Protein AF-A0AA37GVN9-F1 (afdb_monomer)

Organism: NCBI:txid708192

Mean predicted aligned error: 15.89 Å

Solvent-accessible surface area (backbone atoms only — not comparable to full-atom values): 12382 Å² total; per-residue (Å²): 143,83,84,88,87,83,90,79,91,80,90,81,90,80,89,78,89,85,89,83,79,94,81,89,82,89,83,89,77,94,74,88,78,69,81,80,70,80,68,86,82,81,57,56,83,86,50,72,54,51,76,72,32,69,67,43,46,53,48,54,54,45,24,66,76,50,75,67,49,69,45,65,70,72,88,59,82,29,50,48,81,68,66,77,38,54,70,66,61,43,52,55,21,38,55,50,28,39,71,71,39,22,86,82,72,71,31,90,46,75,56,68,71,21,79,91,35,100,42,46,62,81,64,28,25,63,31,41,39,46,33,29,46,56,25,36,65,79,42,94,45,42,77,34,74,63,50,45,54,4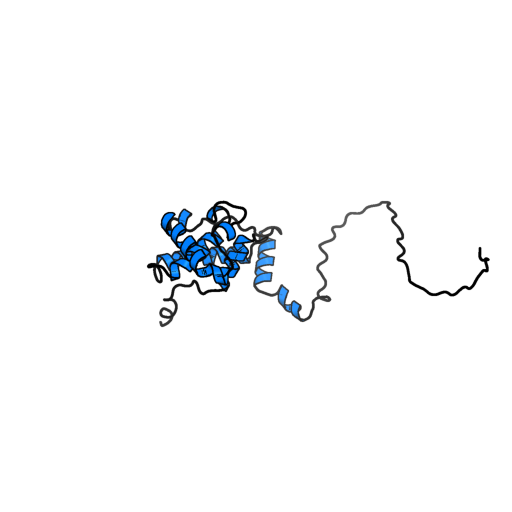9,42,52,51,50,52,52,53,50,59,52,52,77,65,28,43,8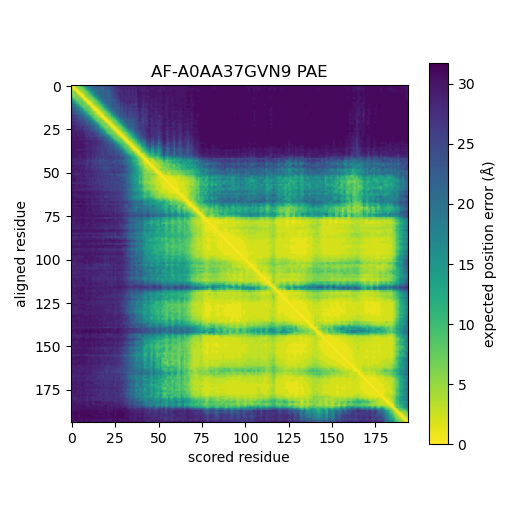3,75,56,71,45,52,52,51,31,53,49,53,61,71,76,44,91,62,74,60,81,70,73,82,72,80,81,78,126

Foldseek 3Di:
DDDDDDDDDDDDDDDDDDDDDDDDDDDDDDDDDDDPDPDPPPADPVCNCVCVDPLNVCLVVVCVVVVNDAAAQDADQACCSVVLDPPVLLVVLLVQLCVVCCVPVVRNDPCSLPVPDPDNCVRHSLLSLLSNLQSCCVDPNQQPPSSVVSVVVSVVSLVSQSRGPPDDPSNVVSVVSCVVDDSDRDPPPPPPDD

Secondary structure (DSSP, 8-state):
--------------PPPP------------------PPPTTS--TTTTTGGGSHHHHHHHHHHHHTTT-------PPPTTTTTSS-HHHHHHHHHHHHHHHHHHH---SGGGTSTT-S-HHHH-HHHHHHHHHHHHTTSTTTT-HHHHHHHHHHHHHHHHHTT-SSPPHHHHHHHHHHHHS--S-GGGGSS---

Nearest PDB structures (foldseek):
  3rqf-assembly1_B-1  TM=2.922E-01  e=9.084E+00  Homo sapiens

pLDDT: mean 73.82, std 22.12, range [29.2, 96.0]

Sequence (194 aa):
MRRALATGQQERQQPQPQPHHASAGQNGNEDGDAAKAPRNEDVEPADRHVYSSPAEVVRKVGSQLSGGYRRTFDVQADVVSLGLLDDKTARDLVAKFVRRRRHTLLINSEADLAPMNRDLRHASPFLHDVCCLHAMRFSEHSSSVLHRRVFEHVRLQMGQLMIASPLPQEELMGILIMSLWASAPSYWILARKE

Radius of gyration: 29.2 Å; Cα contacts (8 Å, |Δi|>4): 149; chains: 1; bounding box: 64×65×91 Å

Structure (mmCIF, N/CA/C/O backbone):
data_AF-A0AA37GVN9-F1
#
_entry.id   AF-A0AA37GVN9-F1
#
loop_
_atom_site.group_PDB
_atom_site.id
_atom_site.type_symbol
_atom_site.label_atom_id
_atom_site.label_alt_id
_atom_site.label_comp_id
_atom_site.label_asym_id
_atom_site.label_entity_id
_atom_site.label_seq_id
_atom_site.pdbx_PDB_ins_code
_atom_site.Cartn_x
_atom_site.Cartn_y
_atom_site.Cartn_z
_atom_site.occupancy
_atom_site.B_iso_or_equiv
_atom_site.auth_seq_id
_atom_site.auth_comp_id
_atom_site.auth_asym_id
_atom_site.auth_atom_id
_atom_site.pdbx_PDB_model_num
ATOM 1 N N . MET A 1 1 ? -27.651 -35.244 -67.841 1.00 41.47 1 MET A N 1
ATOM 2 C CA . MET A 1 1 ? -27.116 -35.365 -69.216 1.00 41.47 1 MET A CA 1
ATOM 3 C C . MET A 1 1 ? -27.122 -33.983 -69.877 1.00 41.47 1 MET A C 1
ATOM 5 O O . MET A 1 1 ? -28.160 -33.586 -70.385 1.00 41.47 1 MET A O 1
ATOM 9 N N . ARG A 1 2 ? -26.027 -33.205 -69.810 1.00 31.73 2 ARG A N 1
ATOM 10 C CA . ARG A 1 2 ? -25.837 -31.966 -70.598 1.00 31.73 2 ARG A CA 1
ATOM 11 C C . ARG A 1 2 ? -24.348 -31.736 -70.903 1.00 31.73 2 ARG A C 1
ATOM 13 O O . ARG A 1 2 ? -23.492 -32.091 -70.105 1.00 31.73 2 ARG A O 1
ATOM 20 N N . ARG A 1 3 ? -24.131 -31.225 -72.118 1.00 31.14 3 ARG A N 1
ATOM 21 C CA . ARG A 1 3 ? -22.907 -31.089 -72.925 1.00 31.14 3 ARG A CA 1
ATOM 22 C C . ARG A 1 3 ? -21.853 -30.119 -72.376 1.00 31.14 3 ARG A C 1
ATOM 24 O O . ARG A 1 3 ? -22.181 -29.167 -71.681 1.00 31.14 3 ARG A O 1
ATOM 31 N N . ALA A 1 4 ? -20.623 -30.345 -72.842 1.00 36.53 4 ALA A N 1
ATOM 32 C CA . ALA A 1 4 ? -19.481 -29.435 -72.849 1.00 36.53 4 ALA A CA 1
ATOM 33 C C . ALA A 1 4 ? -19.652 -28.233 -73.805 1.00 36.53 4 ALA A C 1
ATOM 35 O O . ALA A 1 4 ? -20.351 -28.358 -74.812 1.00 36.53 4 ALA A O 1
ATOM 36 N N . LEU A 1 5 ? -18.935 -27.133 -73.527 1.00 33.31 5 LEU A N 1
ATOM 37 C CA . LEU A 1 5 ? -18.283 -26.235 -74.500 1.00 33.31 5 LEU A CA 1
ATOM 38 C C . LEU A 1 5 ? -17.333 -25.257 -73.782 1.00 33.31 5 LEU A C 1
ATOM 40 O O . LEU A 1 5 ? -17.502 -24.962 -72.603 1.00 33.31 5 LEU A O 1
ATOM 44 N N . ALA A 1 6 ? -16.298 -24.841 -74.507 1.00 33.00 6 ALA A N 1
ATOM 45 C CA . ALA A 1 6 ? -15.040 -24.296 -74.017 1.00 33.00 6 ALA A CA 1
ATOM 46 C C . ALA A 1 6 ? -14.922 -22.757 -74.081 1.00 33.00 6 ALA A C 1
ATOM 48 O O . ALA A 1 6 ? -15.604 -22.104 -74.864 1.00 33.00 6 ALA A O 1
ATOM 49 N N . THR A 1 7 ? -13.917 -22.265 -73.337 1.00 32.66 7 THR A N 1
ATOM 50 C CA . THR A 1 7 ? -13.033 -21.094 -73.566 1.00 32.66 7 THR A CA 1
ATOM 51 C C . THR A 1 7 ? -13.578 -19.659 -73.528 1.00 32.66 7 THR A C 1
ATOM 53 O O . THR A 1 7 ? -14.417 -19.262 -74.326 1.00 32.66 7 THR A O 1
ATOM 56 N N . GLY A 1 8 ? -12.928 -18.843 -72.686 1.00 29.30 8 GLY A N 1
ATOM 57 C CA . GLY A 1 8 ? -12.900 -17.379 -72.749 1.00 29.30 8 GLY A CA 1
ATOM 58 C C . GLY A 1 8 ? -11.963 -16.796 -71.684 1.00 29.30 8 GLY A C 1
ATOM 59 O O . GLY A 1 8 ? -12.302 -16.794 -70.506 1.00 29.30 8 GLY A O 1
ATOM 60 N N . GLN A 1 9 ? -10.769 -16.359 -72.097 1.00 32.66 9 GLN A N 1
ATOM 61 C CA . GLN A 1 9 ? -9.782 -15.624 -71.294 1.00 32.66 9 GLN A CA 1
ATOM 62 C C . GLN A 1 9 ? -10.332 -14.273 -70.813 1.00 32.66 9 GLN A C 1
ATOM 64 O O . GLN A 1 9 ? -10.895 -13.541 -71.623 1.00 32.66 9 GLN A O 1
ATOM 69 N N . GLN A 1 10 ? -10.019 -13.875 -69.572 1.00 34.41 10 GLN A N 1
ATOM 70 C CA . GLN A 1 10 ? -9.683 -12.477 -69.278 1.00 34.41 10 GLN A CA 1
ATOM 71 C C . GLN A 1 10 ? -8.813 -12.354 -68.014 1.00 34.41 10 GLN A C 1
ATOM 73 O O . GLN A 1 10 ? -9.185 -12.786 -66.926 1.00 34.41 10 GLN A O 1
ATOM 78 N N . GLU A 1 11 ? -7.626 -11.774 -68.198 1.00 29.39 11 GLU A N 1
ATOM 79 C CA . GLU A 1 11 ? -6.697 -11.310 -67.166 1.00 29.39 11 GLU A CA 1
ATOM 80 C C . GLU A 1 11 ? -7.327 -10.240 -66.257 1.00 29.39 11 GLU A C 1
ATOM 82 O O . GLU A 1 11 ? -7.983 -9.327 -66.756 1.00 29.39 11 GLU A O 1
ATOM 87 N N . ARG A 1 12 ? -7.007 -10.258 -64.952 1.00 29.20 12 ARG A N 1
ATOM 88 C CA . ARG A 1 12 ? -6.149 -9.229 -64.319 1.00 29.20 12 ARG A CA 1
ATOM 89 C C . ARG A 1 12 ? -5.953 -9.451 -62.807 1.00 29.20 12 ARG A C 1
ATOM 91 O O . ARG A 1 12 ? -6.856 -9.254 -62.008 1.00 29.20 12 ARG A O 1
ATOM 98 N N . GLN A 1 13 ? -4.704 -9.782 -62.474 1.00 29.56 13 GLN A N 1
ATOM 99 C CA . GLN A 1 13 ? -3.847 -9.143 -61.459 1.00 29.56 13 GLN A CA 1
ATOM 100 C C . GLN A 1 13 ? -4.316 -9.081 -59.988 1.00 29.56 13 GLN A C 1
ATOM 102 O O . GLN A 1 13 ? -4.968 -8.135 -59.559 1.00 29.56 13 GLN A O 1
ATOM 107 N N . GLN A 1 14 ? -3.777 -10.001 -59.179 1.00 31.58 14 GLN A N 1
ATOM 108 C CA . GLN A 1 14 ? -3.359 -9.748 -57.792 1.00 31.58 14 GLN A CA 1
ATOM 109 C C . GLN A 1 14 ? -1.914 -10.265 -57.621 1.00 31.58 14 GLN A C 1
ATOM 111 O O . GLN A 1 14 ? -1.643 -11.395 -58.034 1.00 31.58 14 GLN A O 1
ATOM 116 N N . PRO A 1 15 ? -0.966 -9.477 -57.074 1.00 33.22 15 PRO A N 1
ATOM 117 C CA . PRO A 1 15 ? 0.410 -9.922 -56.896 1.00 33.22 15 PRO A CA 1
ATOM 118 C C . PRO A 1 15 ? 0.545 -10.835 -55.674 1.00 33.22 15 PRO A C 1
ATOM 120 O O . PRO A 1 15 ? 0.216 -10.463 -54.550 1.00 33.22 15 PRO A O 1
ATOM 123 N N . GLN A 1 16 ? 1.068 -12.031 -55.922 1.00 31.70 16 GLN A N 1
ATOM 124 C CA . GLN A 1 16 ? 1.524 -12.992 -54.924 1.00 31.70 16 GLN A CA 1
ATOM 125 C C . GLN A 1 16 ? 2.959 -12.617 -54.486 1.00 31.70 16 GLN A C 1
ATOM 127 O O . GLN A 1 16 ? 3.756 -12.214 -55.337 1.00 31.70 16 GLN A O 1
ATOM 132 N N . PRO A 1 17 ? 3.318 -12.728 -53.195 1.00 31.62 17 PRO A N 1
ATOM 133 C CA . PRO A 1 17 ? 4.654 -12.388 -52.709 1.00 31.62 17 PRO A CA 1
ATOM 134 C C . PRO A 1 17 ? 5.681 -13.444 -53.147 1.00 31.62 17 PRO A C 1
ATOM 136 O O . PRO A 1 17 ? 5.503 -14.632 -52.887 1.00 31.62 17 PRO A O 1
ATOM 139 N N . GLN A 1 18 ? 6.763 -13.016 -53.801 1.00 32.50 18 GLN A N 1
ATOM 140 C CA . GLN A 1 18 ? 7.915 -13.866 -54.119 1.00 32.50 18 GLN A CA 1
ATOM 141 C C . GLN A 1 18 ? 8.875 -13.961 -52.918 1.00 32.50 18 GLN A C 1
ATOM 143 O O . GLN A 1 18 ? 9.330 -12.923 -52.434 1.00 32.50 18 GLN A O 1
ATOM 148 N N . PRO A 1 19 ? 9.251 -15.174 -52.470 1.00 39.03 19 PRO A N 1
ATOM 149 C CA . PRO A 1 19 ? 10.382 -15.405 -51.583 1.00 39.03 19 PRO A CA 1
ATOM 150 C C . PRO A 1 19 ? 11.601 -15.893 -52.389 1.00 39.03 19 PRO A C 1
ATOM 152 O O . PRO A 1 19 ? 11.599 -16.987 -52.945 1.00 39.03 19 PRO A O 1
ATOM 155 N N . HIS A 1 20 ? 12.661 -15.090 -52.431 1.00 30.75 20 HIS A N 1
ATOM 156 C CA . HIS A 1 20 ? 13.962 -15.406 -53.036 1.00 30.75 20 HIS A CA 1
ATOM 157 C C . HIS A 1 20 ? 15.022 -14.658 -52.208 1.00 30.75 20 HIS A C 1
ATOM 159 O O . HIS A 1 20 ? 14.834 -13.482 -51.937 1.00 30.75 20 HIS A O 1
ATOM 165 N N . HIS A 1 21 ? 16.143 -15.190 -51.732 1.00 31.39 21 HIS A N 1
ATOM 166 C CA . HIS A 1 21 ? 16.803 -16.483 -51.832 1.00 31.39 21 HIS A CA 1
ATOM 167 C C . HIS A 1 21 ? 17.698 -16.595 -50.583 1.00 31.39 21 HIS A C 1
ATOM 169 O O . HIS A 1 21 ? 18.402 -15.645 -50.245 1.00 31.39 21 HIS A O 1
ATOM 175 N N . ALA A 1 22 ? 17.706 -17.749 -49.917 1.00 34.41 22 ALA A N 1
ATOM 176 C CA . ALA A 1 22 ? 18.768 -18.090 -48.978 1.00 34.41 22 ALA A CA 1
ATOM 177 C C . ALA A 1 22 ? 20.015 -18.501 -49.774 1.00 34.41 22 ALA A C 1
ATOM 179 O O . ALA A 1 22 ? 19.938 -19.398 -50.613 1.00 34.41 22 ALA A O 1
ATOM 180 N N . SER A 1 23 ? 21.156 -17.875 -49.492 1.00 31.80 23 SER A N 1
ATOM 181 C CA . SER A 1 23 ? 22.468 -18.422 -49.830 1.00 31.80 23 SER A CA 1
ATOM 182 C C . SER A 1 23 ? 23.420 -18.148 -48.674 1.00 31.80 23 SER A C 1
ATOM 184 O O . SER A 1 23 ? 23.723 -16.999 -48.360 1.00 31.80 23 SER A O 1
ATOM 186 N N . ALA A 1 24 ? 23.842 -19.224 -48.017 1.00 34.28 24 ALA A N 1
ATOM 187 C CA . ALA A 1 24 ? 24.895 -19.232 -47.016 1.00 34.28 24 ALA A CA 1
ATOM 188 C C . ALA A 1 24 ? 26.259 -19.440 -47.696 1.00 34.28 24 ALA A C 1
ATOM 190 O O . ALA A 1 24 ? 26.355 -20.198 -48.660 1.00 34.28 24 ALA A O 1
ATOM 191 N N . GLY A 1 25 ? 27.302 -18.802 -47.158 1.00 30.27 25 GLY A N 1
ATOM 192 C CA . GLY A 1 25 ? 28.709 -19.022 -47.520 1.00 30.27 25 GLY A CA 1
ATOM 193 C C . GLY A 1 25 ? 29.551 -17.756 -47.317 1.00 30.27 25 GLY A C 1
ATOM 194 O O . GLY A 1 25 ? 29.620 -16.925 -48.208 1.00 30.27 25 GLY A O 1
ATOM 195 N N . GLN A 1 26 ? 29.979 -17.475 -46.081 1.00 35.69 26 GLN A N 1
ATOM 196 C CA . GLN A 1 26 ? 31.370 -17.626 -45.605 1.00 35.69 26 GLN A CA 1
ATOM 197 C C . GLN A 1 26 ? 32.375 -16.613 -46.190 1.00 35.69 26 GLN A C 1
ATOM 199 O O . GLN A 1 26 ? 32.858 -16.784 -47.303 1.00 35.69 26 GLN A O 1
ATOM 204 N N . ASN A 1 27 ? 32.751 -15.599 -45.402 1.00 31.80 27 ASN A N 1
ATOM 205 C CA . ASN A 1 27 ? 34.117 -15.422 -44.879 1.00 31.80 27 ASN A CA 1
ATOM 206 C C . ASN A 1 27 ? 34.238 -14.120 -44.073 1.00 31.80 27 ASN A C 1
ATOM 208 O O . ASN A 1 27 ? 33.516 -13.157 -44.311 1.00 31.80 27 ASN A O 1
ATOM 2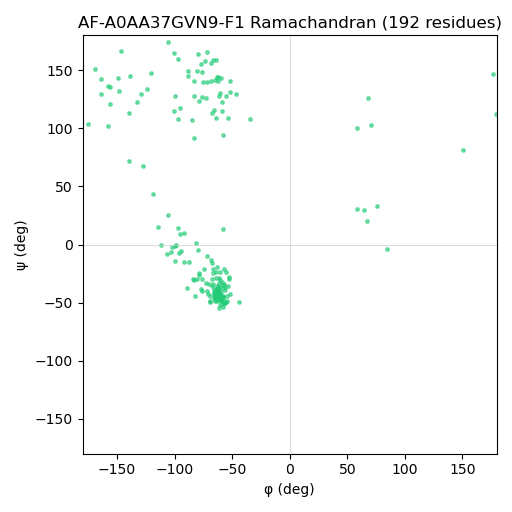12 N N . GLY A 1 28 ? 35.089 -14.169 -43.050 1.00 31.80 28 GLY A N 1
ATOM 213 C CA . GLY A 1 28 ? 35.086 -13.245 -41.925 1.00 31.80 28 GLY A CA 1
ATOM 214 C C . GLY A 1 28 ? 35.735 -11.887 -42.161 1.00 31.80 28 GLY A C 1
ATOM 215 O O . GLY A 1 28 ? 36.505 -11.686 -43.094 1.00 31.80 28 GLY A O 1
ATOM 216 N N . ASN A 1 29 ? 35.420 -10.977 -41.246 1.00 33.31 29 ASN A N 1
ATOM 217 C CA . ASN A 1 29 ? 36.402 -10.239 -40.466 1.00 33.31 29 ASN A CA 1
ATOM 218 C C . ASN A 1 29 ? 35.690 -9.595 -39.274 1.00 33.31 29 ASN A C 1
ATOM 220 O O . ASN A 1 29 ? 34.531 -9.191 -39.365 1.00 33.31 29 ASN A O 1
ATOM 224 N N . GLU A 1 30 ? 36.396 -9.587 -38.152 1.00 46.19 30 GLU A N 1
ATOM 225 C CA . GLU A 1 30 ? 36.075 -8.837 -36.949 1.00 46.19 30 GLU A CA 1
ATOM 226 C C . GLU A 1 30 ? 35.849 -7.365 -37.303 1.00 46.19 30 GLU A C 1
ATOM 228 O O . GLU A 1 30 ? 36.677 -6.777 -37.987 1.00 46.19 30 GLU A O 1
ATOM 233 N N . ASP A 1 31 ? 34.749 -6.785 -36.830 1.00 35.50 31 ASP A N 1
ATOM 234 C CA . ASP A 1 31 ? 34.746 -5.415 -36.324 1.00 35.50 31 ASP A CA 1
ATOM 235 C C . ASP A 1 31 ? 33.475 -5.180 -35.503 1.00 35.50 31 ASP A C 1
ATOM 237 O O . ASP A 1 31 ? 32.361 -5.539 -35.892 1.00 35.50 31 ASP A O 1
ATOM 241 N N . GLY A 1 32 ? 33.672 -4.649 -34.297 1.00 47.16 32 GLY A N 1
ATOM 242 C CA . GLY A 1 32 ? 32.623 -4.406 -33.319 1.00 47.16 32 GLY A CA 1
ATOM 243 C C . GLY A 1 32 ? 31.622 -3.375 -33.821 1.00 47.16 32 GLY A C 1
ATOM 244 O O . GLY A 1 32 ? 31.921 -2.184 -33.860 1.00 47.16 32 GLY A O 1
ATOM 245 N N . ASP A 1 33 ? 30.412 -3.825 -34.145 1.00 35.75 33 ASP A N 1
ATOM 246 C CA . ASP A 1 33 ? 29.331 -2.919 -34.514 1.00 35.75 33 ASP A CA 1
ATOM 247 C C . ASP A 1 33 ? 28.662 -2.401 -33.235 1.00 35.75 33 ASP A C 1
ATOM 249 O O . ASP A 1 33 ? 27.794 -3.026 -32.615 1.00 35.75 33 ASP A O 1
ATOM 253 N N . ALA A 1 34 ? 29.182 -1.259 -32.788 1.00 45.53 34 ALA A N 1
ATOM 254 C CA . ALA A 1 34 ? 28.599 -0.430 -31.757 1.00 45.53 34 ALA A CA 1
ATOM 255 C C . ALA A 1 34 ? 27.103 -0.255 -32.030 1.00 45.53 34 ALA A C 1
ATOM 257 O O . ALA A 1 34 ? 26.698 0.120 -33.128 1.00 45.53 34 ALA A O 1
ATOM 258 N N . ALA A 1 35 ? 26.297 -0.511 -30.997 1.00 48.25 35 ALA A N 1
ATOM 259 C CA . ALA A 1 35 ? 24.862 -0.286 -30.971 1.00 48.25 35 ALA A CA 1
ATOM 260 C C . ALA A 1 35 ? 24.481 0.955 -31.791 1.00 48.25 35 ALA A C 1
ATOM 262 O O . ALA A 1 35 ? 24.765 2.090 -31.399 1.00 48.25 35 ALA A O 1
ATOM 263 N N . LYS A 1 36 ? 23.856 0.714 -32.947 1.00 45.16 36 LYS A N 1
ATOM 264 C CA . LYS A 1 36 ? 23.331 1.731 -33.853 1.00 45.16 36 LYS A CA 1
ATOM 265 C C . LYS A 1 36 ? 22.329 2.579 -33.073 1.00 45.16 36 LYS A C 1
ATOM 267 O O . LYS A 1 36 ? 21.170 2.201 -32.919 1.00 45.16 36 LYS A O 1
ATOM 272 N N . ALA A 1 37 ? 22.797 3.696 -32.521 1.00 56.19 37 ALA A N 1
ATOM 273 C CA . ALA A 1 37 ? 21.941 4.674 -31.876 1.00 56.19 37 ALA A CA 1
ATOM 274 C C . ALA A 1 37 ? 20.873 5.096 -32.899 1.00 56.19 37 ALA A C 1
ATOM 276 O O . ALA A 1 37 ? 21.239 5.431 -34.034 1.00 56.19 37 ALA A O 1
ATOM 277 N N . PRO A 1 38 ? 19.572 5.046 -32.560 1.00 54.41 38 PRO A N 1
ATOM 278 C CA . PRO A 1 38 ? 18.540 5.485 -33.483 1.00 54.41 38 PRO A CA 1
ATOM 279 C C . PRO A 1 38 ? 18.813 6.953 -33.820 1.00 54.41 38 PRO A C 1
ATOM 281 O O . PRO A 1 38 ? 18.944 7.797 -32.931 1.00 54.41 38 PRO A O 1
ATOM 284 N N . ARG A 1 39 ? 18.982 7.249 -35.113 1.00 55.38 39 ARG A N 1
ATOM 285 C CA . ARG A 1 39 ? 19.079 8.629 -35.589 1.00 55.38 39 ARG A CA 1
ATOM 286 C C . ARG A 1 39 ? 17.765 9.317 -35.222 1.00 55.38 39 ARG A C 1
ATOM 288 O O . ARG A 1 39 ? 16.700 8.784 -35.505 1.00 55.38 39 ARG A O 1
ATOM 295 N N . ASN A 1 40 ? 17.863 10.486 -34.596 1.00 57.03 40 ASN A N 1
ATOM 296 C CA . ASN A 1 40 ? 16.771 11.325 -34.074 1.00 57.03 40 ASN A CA 1
ATOM 297 C C . ASN A 1 40 ? 15.703 11.769 -35.109 1.00 57.03 40 ASN A C 1
ATOM 299 O O . ASN A 1 40 ? 14.933 12.684 -34.824 1.00 57.03 40 ASN A O 1
ATOM 303 N N . GLU A 1 41 ? 15.659 11.189 -36.307 1.00 56.25 41 GLU A N 1
ATOM 304 C CA . GLU A 1 41 ? 14.802 11.636 -37.411 1.00 56.25 41 GLU A CA 1
ATOM 305 C C . GLU A 1 41 ? 13.430 10.938 -37.445 1.00 56.25 41 GLU A C 1
ATOM 307 O O . GLU A 1 41 ? 12.507 11.492 -38.031 1.00 56.25 41 GLU A O 1
ATOM 312 N N . ASP A 1 42 ? 13.251 9.825 -36.720 1.00 61.91 42 ASP A N 1
ATOM 313 C CA . ASP A 1 42 ? 11.980 9.077 -36.621 1.00 61.91 42 ASP A CA 1
ATOM 314 C C . ASP A 1 42 ? 11.260 9.261 -35.266 1.00 61.91 42 ASP A C 1
ATOM 316 O O . ASP A 1 42 ? 10.518 8.392 -34.812 1.00 61.91 42 ASP A O 1
ATOM 320 N N . VAL A 1 43 ? 11.501 10.372 -34.563 1.00 66.94 43 VAL A N 1
ATOM 321 C CA . VAL A 1 43 ? 10.815 10.666 -33.293 1.00 66.94 43 VAL A CA 1
ATOM 322 C C . VAL A 1 43 ? 9.620 11.567 -33.576 1.00 66.94 43 VAL A C 1
ATOM 324 O O . VAL A 1 43 ? 9.787 12.697 -34.048 1.00 66.94 43 VAL A O 1
ATOM 327 N N . GLU A 1 44 ? 8.416 11.073 -33.279 1.00 77.81 44 GLU A N 1
ATOM 328 C CA . GLU A 1 44 ? 7.179 11.842 -33.405 1.00 77.81 44 GLU A CA 1
ATOM 329 C C . GLU A 1 44 ? 7.331 13.181 -32.652 1.00 77.81 44 GLU A C 1
ATOM 331 O O . GLU A 1 44 ? 7.947 13.215 -31.582 1.00 77.81 44 GLU A O 1
ATOM 336 N N . PRO A 1 45 ? 6.827 14.321 -33.168 1.00 73.69 45 PRO A N 1
ATOM 337 C CA . PRO A 1 45 ? 7.046 15.625 -32.537 1.00 73.69 45 PRO A CA 1
ATOM 338 C C . PRO A 1 45 ? 6.659 15.680 -31.050 1.00 73.69 45 PRO A C 1
ATOM 340 O O . PRO A 1 45 ? 7.267 16.442 -30.298 1.00 73.69 45 PRO A O 1
ATOM 343 N N . ALA A 1 46 ? 5.696 14.853 -30.627 1.00 73.69 46 ALA A N 1
ATOM 344 C CA . ALA A 1 46 ? 5.277 14.691 -29.235 1.00 73.69 46 ALA A CA 1
ATOM 345 C C . ALA A 1 46 ? 6.346 14.030 -28.339 1.00 73.69 46 ALA A C 1
ATOM 347 O O . ALA A 1 46 ? 6.449 14.356 -27.156 1.00 73.69 46 ALA A O 1
ATOM 348 N N . ASP A 1 47 ? 7.194 13.172 -28.906 1.00 75.69 47 ASP A N 1
ATOM 349 C CA . ASP A 1 47 ? 8.162 12.355 -28.174 1.00 75.69 47 ASP A CA 1
ATOM 350 C C . ASP A 1 47 ? 9.553 12.992 -28.072 1.00 75.69 47 ASP A C 1
ATOM 352 O O . ASP A 1 47 ? 10.423 12.503 -27.345 1.00 75.69 47 ASP A O 1
ATOM 356 N N . ARG A 1 48 ? 9.771 14.138 -28.734 1.00 74.94 48 ARG A N 1
ATOM 357 C CA . ARG A 1 48 ? 11.061 14.857 -28.740 1.00 74.94 48 ARG A CA 1
ATOM 358 C C . ARG A 1 48 ? 11.615 15.144 -27.346 1.00 74.94 48 ARG A C 1
ATOM 360 O O . ARG A 1 48 ? 12.830 15.211 -27.176 1.00 74.94 48 ARG A O 1
ATOM 367 N N . HIS A 1 49 ? 10.744 15.307 -26.353 1.00 74.94 49 HIS A N 1
ATOM 368 C CA . HIS A 1 49 ? 11.136 15.625 -24.980 1.00 74.94 49 HIS A CA 1
ATOM 369 C C . HIS A 1 49 ? 11.078 14.431 -24.021 1.00 74.94 49 HIS A C 1
ATOM 371 O O . HIS A 1 49 ? 11.548 14.548 -22.885 1.00 74.94 49 HIS A O 1
ATOM 377 N N . VAL A 1 50 ? 10.562 13.276 -24.454 1.00 75.38 50 VAL A N 1
ATOM 378 C CA . VAL A 1 50 ? 10.398 12.089 -23.597 1.00 75.38 50 VAL A CA 1
ATOM 379 C C . VAL A 1 50 ? 11.750 11.625 -23.061 1.00 75.38 50 VAL A C 1
ATOM 381 O O . VAL A 1 50 ? 11.893 11.415 -21.856 1.00 75.38 50 VAL A O 1
ATOM 384 N N . TYR A 1 51 ? 12.775 11.613 -23.915 1.00 72.75 51 TYR A N 1
ATOM 385 C CA . TYR A 1 51 ? 14.148 11.234 -23.559 1.00 72.75 51 TYR A CA 1
ATOM 386 C C . TYR A 1 51 ? 14.850 12.208 -22.598 1.00 72.75 51 TYR A C 1
ATOM 388 O O . TYR A 1 51 ? 15.863 11.856 -21.996 1.00 72.75 51 TYR A O 1
ATOM 396 N N . SER A 1 52 ? 14.320 13.425 -22.441 1.00 79.69 52 SER A N 1
ATOM 397 C CA . SER A 1 52 ? 14.780 14.413 -21.454 1.00 79.69 52 SER A CA 1
ATOM 398 C C . SER A 1 52 ? 13.917 14.455 -20.192 1.00 79.69 52 SER A C 1
ATOM 400 O O . SER A 1 52 ? 14.194 15.237 -19.282 1.00 79.69 52 SER A O 1
ATOM 402 N N . SER A 1 53 ? 12.864 13.635 -20.118 1.00 81.38 53 SER A N 1
ATOM 403 C CA . SER A 1 53 ? 12.008 13.596 -18.938 1.00 81.38 53 SER A CA 1
ATOM 404 C C . SER A 1 53 ? 12.805 13.118 -17.715 1.00 81.38 53 SER A C 1
ATOM 406 O O . SER A 1 53 ? 13.659 12.235 -17.841 1.00 81.38 53 SER A O 1
ATOM 408 N N . PRO A 1 54 ? 12.527 13.645 -16.508 1.00 75.81 54 PRO A N 1
ATOM 409 C CA . PRO A 1 54 ? 13.220 13.214 -15.294 1.00 75.81 54 PRO A CA 1
ATOM 410 C C . PRO A 1 54 ? 13.172 11.695 -15.081 1.00 75.81 54 PRO A C 1
ATOM 412 O O . PRO A 1 54 ? 14.154 11.101 -14.643 1.00 75.81 54 PRO A O 1
ATOM 415 N N . ALA A 1 55 ? 12.056 11.056 -15.444 1.00 75.31 55 ALA A N 1
ATOM 416 C CA . ALA A 1 55 ? 11.901 9.608 -15.358 1.00 75.31 55 ALA A CA 1
ATOM 417 C C . ALA A 1 55 ? 12.862 8.861 -16.301 1.00 75.31 55 ALA A C 1
ATOM 419 O O . ALA A 1 55 ? 13.520 7.918 -15.864 1.00 75.31 55 ALA A O 1
ATOM 420 N N . GLU A 1 56 ? 12.994 9.297 -17.558 1.00 78.25 56 GLU A N 1
ATOM 421 C CA . GLU A 1 56 ? 13.946 8.705 -18.509 1.00 78.25 56 GLU A CA 1
ATOM 422 C C . GLU A 1 56 ? 15.401 8.936 -18.094 1.00 78.25 56 GLU A C 1
ATOM 424 O O . GLU A 1 56 ? 16.213 8.013 -18.150 1.00 78.25 56 GLU A O 1
ATOM 429 N N . VAL A 1 57 ? 15.735 10.124 -17.582 1.00 83.56 57 VAL A N 1
ATOM 430 C CA . VAL A 1 57 ? 17.085 10.408 -17.070 1.00 83.56 57 VAL A CA 1
ATOM 431 C C . VAL A 1 57 ? 17.429 9.480 -15.902 1.00 83.56 57 VAL A C 1
ATOM 433 O O . VAL A 1 57 ? 18.491 8.857 -15.903 1.00 83.56 57 VAL A O 1
ATOM 436 N N . VAL A 1 58 ? 16.523 9.320 -14.931 1.00 81.31 58 VAL A N 1
ATOM 437 C CA . VAL A 1 58 ? 16.723 8.415 -13.785 1.00 81.31 58 VAL A CA 1
ATOM 438 C C . VAL A 1 58 ? 16.846 6.959 -14.235 1.00 81.31 58 VAL A C 1
ATOM 440 O O . VAL A 1 58 ? 17.680 6.225 -13.696 1.00 81.31 58 VAL A O 1
ATOM 443 N N . ARG A 1 59 ? 16.065 6.532 -15.236 1.00 74.56 59 ARG A N 1
ATOM 444 C CA . ARG A 1 59 ? 16.173 5.188 -15.821 1.00 74.56 59 ARG A CA 1
ATOM 445 C C . ARG A 1 59 ? 17.508 4.979 -16.523 1.00 74.56 59 ARG A C 1
ATOM 447 O O . ARG A 1 59 ? 18.153 3.975 -16.251 1.00 74.56 59 ARG A O 1
ATOM 454 N N . LYS A 1 60 ? 17.955 5.927 -17.351 1.00 79.19 60 LYS A N 1
ATOM 455 C CA . LYS A 1 60 ? 19.222 5.847 -18.096 1.00 79.19 60 LYS A CA 1
ATOM 456 C C . LYS A 1 60 ? 20.442 5.848 -17.176 1.00 79.19 60 LYS A C 1
ATOM 458 O O . LYS A 1 60 ? 21.347 5.032 -17.345 1.00 79.19 60 LYS A O 1
ATOM 463 N N . VAL A 1 61 ? 20.462 6.727 -16.173 1.00 82.75 61 VAL A N 1
ATOM 464 C CA . VAL A 1 61 ? 21.513 6.722 -15.143 1.00 82.75 61 VAL A CA 1
ATOM 465 C C . VAL A 1 61 ? 21.456 5.415 -14.351 1.00 82.75 61 VAL A C 1
ATOM 467 O O . VAL A 1 61 ? 22.479 4.775 -14.129 1.00 82.75 61 VAL A O 1
ATOM 470 N N . GLY A 1 62 ? 20.252 4.960 -13.991 1.00 74.06 62 GLY A N 1
ATOM 471 C CA . GLY A 1 62 ? 20.043 3.676 -13.327 1.00 74.06 62 GLY A CA 1
ATOM 472 C C . GLY A 1 62 ? 20.569 2.488 -14.132 1.00 74.06 62 GLY A C 1
ATOM 473 O O . GLY A 1 62 ? 21.252 1.640 -13.567 1.00 74.06 62 GLY A O 1
ATOM 474 N N . SER A 1 63 ? 20.323 2.446 -15.443 1.00 73.25 63 SER A N 1
ATOM 475 C CA . SER A 1 63 ? 20.810 1.372 -16.309 1.00 73.25 63 SER A CA 1
ATOM 476 C C . SER A 1 63 ? 22.328 1.396 -16.457 1.00 73.25 63 SER A C 1
ATOM 478 O O . SER A 1 63 ? 22.935 0.336 -16.504 1.00 73.25 63 SER A O 1
ATOM 480 N N . GLN A 1 64 ? 22.962 2.573 -16.486 1.00 79.50 64 GLN A N 1
ATOM 481 C CA . GLN A 1 64 ? 24.428 2.666 -16.513 1.00 79.50 64 GLN A CA 1
ATOM 482 C C . GLN A 1 64 ? 25.054 2.131 -15.221 1.00 79.50 64 GLN A C 1
ATOM 484 O O . GLN A 1 64 ? 26.025 1.384 -15.276 1.00 79.50 64 GLN A O 1
ATOM 489 N N . LEU A 1 65 ? 24.466 2.462 -14.069 1.00 78.62 65 LEU A N 1
ATOM 490 C CA . LEU A 1 65 ? 24.935 1.978 -12.768 1.00 78.62 65 LEU A CA 1
ATOM 491 C C . LEU A 1 65 ? 24.671 0.481 -12.566 1.00 78.62 65 LEU A C 1
ATOM 493 O O . LEU A 1 65 ? 25.461 -0.200 -11.924 1.00 78.62 65 LEU A O 1
ATOM 497 N N . SER A 1 66 ? 23.568 -0.029 -13.114 1.00 70.31 66 SER A N 1
ATOM 498 C CA . SER A 1 66 ? 23.140 -1.421 -12.948 1.00 70.31 66 SER A CA 1
ATOM 499 C C . SER A 1 66 ? 23.590 -2.345 -14.087 1.00 70.31 66 SER A C 1
ATOM 501 O O . SER A 1 66 ? 23.113 -3.475 -14.173 1.00 70.31 66 SER A O 1
ATOM 503 N N . GLY A 1 67 ? 24.454 -1.879 -14.998 1.00 73.00 67 GLY A N 1
ATOM 504 C CA . GLY A 1 67 ? 24.957 -2.681 -16.121 1.00 73.00 67 GLY A CA 1
ATOM 505 C C . GLY A 1 67 ? 23.884 -3.108 -17.132 1.00 73.00 67 GLY A C 1
ATOM 506 O O . GLY A 1 67 ? 23.992 -4.171 -17.731 1.00 73.00 67 GLY A O 1
ATOM 507 N N . GLY A 1 68 ? 22.823 -2.317 -17.297 1.00 70.12 68 GLY A N 1
ATOM 508 C CA . GLY A 1 68 ? 21.707 -2.601 -18.205 1.00 70.12 68 GLY A CA 1
ATOM 509 C C . GLY A 1 68 ? 20.614 -3.503 -17.622 1.00 70.12 68 GLY A C 1
ATOM 510 O O . GLY A 1 68 ? 19.585 -3.690 -18.271 1.00 70.12 68 GLY A O 1
ATOM 511 N N . TYR A 1 69 ? 20.781 -4.017 -16.398 1.00 66.94 69 TYR A N 1
ATOM 512 C CA . TYR A 1 69 ? 19.732 -4.778 -15.719 1.00 66.94 69 TYR A CA 1
ATOM 513 C C . TYR A 1 69 ? 18.592 -3.865 -15.256 1.00 66.94 69 TYR A C 1
ATOM 515 O O . TYR A 1 69 ? 18.808 -2.747 -14.778 1.00 66.94 69 TYR A O 1
ATOM 523 N N . ARG A 1 70 ? 17.352 -4.350 -15.400 1.00 67.75 70 ARG A N 1
ATOM 524 C CA . ARG A 1 70 ? 16.175 -3.674 -14.844 1.00 67.75 70 ARG A CA 1
ATOM 525 C C . ARG A 1 70 ? 16.227 -3.761 -13.322 1.00 67.75 70 ARG A C 1
ATOM 527 O O . ARG A 1 70 ? 16.579 -4.807 -12.783 1.00 67.75 70 ARG A O 1
ATOM 534 N N . ARG A 1 71 ? 15.843 -2.680 -12.636 1.00 71.88 71 ARG A N 1
ATOM 535 C CA . ARG A 1 71 ? 15.639 -2.730 -11.185 1.00 71.88 71 ARG A CA 1
ATOM 536 C C . ARG A 1 71 ? 14.465 -3.657 -10.903 1.00 71.88 71 ARG A C 1
ATOM 538 O O . ARG A 1 71 ? 13.344 -3.378 -11.324 1.00 71.88 71 ARG A O 1
ATOM 545 N N . THR A 1 72 ? 14.733 -4.757 -10.224 1.00 74.62 72 THR A N 1
ATOM 546 C CA . THR A 1 72 ? 13.696 -5.617 -9.670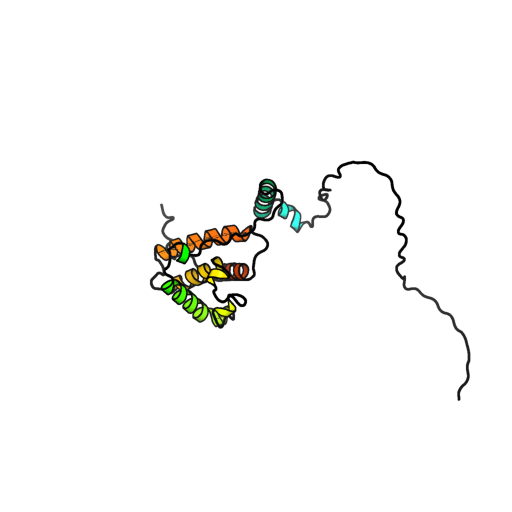 1.00 74.62 72 THR A CA 1
ATOM 547 C C . THR A 1 72 ? 13.205 -5.016 -8.362 1.00 74.62 72 THR A C 1
ATOM 549 O O . THR A 1 72 ? 13.941 -4.314 -7.666 1.00 74.62 72 THR A O 1
ATOM 552 N N . PHE A 1 73 ? 11.935 -5.246 -8.049 1.00 74.62 73 PHE A N 1
ATOM 553 C CA . PHE A 1 73 ? 11.413 -4.931 -6.730 1.00 74.62 73 PHE A CA 1
ATOM 554 C C . PHE A 1 73 ? 11.717 -6.111 -5.811 1.00 74.62 73 PHE A C 1
ATOM 556 O O . PHE A 1 73 ? 11.114 -7.173 -5.957 1.00 74.62 73 PHE A O 1
ATOM 563 N N . ASP A 1 74 ? 12.672 -5.930 -4.903 1.00 72.94 74 ASP A N 1
ATOM 564 C CA . ASP A 1 74 ? 12.883 -6.888 -3.823 1.00 72.94 74 ASP A CA 1
ATOM 565 C C . ASP A 1 74 ? 11.783 -6.721 -2.775 1.00 72.94 74 ASP A C 1
ATOM 567 O O . ASP A 1 74 ? 11.377 -5.603 -2.441 1.00 72.94 74 ASP A O 1
ATOM 571 N N . VAL A 1 75 ? 11.307 -7.857 -2.263 1.00 67.69 75 VAL A N 1
ATOM 572 C CA . VAL A 1 75 ? 10.254 -7.947 -1.249 1.00 67.69 75 VAL A CA 1
ATOM 573 C C . VAL A 1 75 ? 10.637 -7.076 -0.049 1.00 67.69 75 VAL A C 1
ATOM 575 O O . VAL A 1 75 ? 11.570 -7.395 0.690 1.00 67.69 75 VAL A O 1
ATOM 578 N N . GLN A 1 76 ? 9.935 -5.955 0.144 1.00 76.81 76 GLN A N 1
ATOM 579 C CA . GLN A 1 76 ? 10.133 -5.116 1.325 1.00 76.81 76 GLN A CA 1
ATOM 580 C C . GLN A 1 76 ? 9.467 -5.739 2.551 1.00 76.81 76 GLN A C 1
ATOM 582 O O . GLN A 1 76 ? 8.439 -6.404 2.444 1.00 76.81 76 GLN A O 1
ATOM 587 N N . ALA A 1 77 ? 10.056 -5.501 3.725 1.00 87.50 77 ALA A N 1
ATOM 588 C CA . ALA A 1 77 ? 9.447 -5.892 4.989 1.00 87.50 77 ALA A CA 1
ATOM 589 C C . ALA A 1 77 ? 8.103 -5.171 5.162 1.00 87.50 77 ALA A C 1
ATOM 591 O O . ALA A 1 77 ? 8.054 -3.948 5.044 1.00 87.50 77 ALA A O 1
ATOM 592 N N . ASP A 1 78 ? 7.048 -5.935 5.443 1.00 92.44 78 ASP A N 1
ATOM 593 C CA . ASP A 1 78 ? 5.705 -5.407 5.681 1.00 92.44 78 ASP A CA 1
ATOM 594 C C . ASP A 1 78 ? 5.598 -4.683 7.040 1.00 92.44 78 ASP A C 1
ATOM 596 O O . ASP A 1 78 ? 6.442 -4.844 7.932 1.00 92.44 78 ASP A O 1
ATOM 600 N N . VAL A 1 79 ? 4.524 -3.916 7.242 1.00 94.88 79 VAL A N 1
ATOM 601 C CA . VAL A 1 79 ? 4.301 -3.128 8.472 1.00 94.88 79 VAL A CA 1
ATOM 602 C C . VAL A 1 79 ? 4.228 -3.963 9.757 1.00 94.88 79 VAL A C 1
ATOM 604 O O . VAL A 1 79 ? 4.488 -3.426 10.836 1.00 94.88 79 VAL A O 1
ATOM 607 N N . VAL A 1 80 ? 3.890 -5.253 9.677 1.00 95.56 80 VAL A N 1
ATOM 608 C CA . VAL A 1 80 ? 3.889 -6.170 10.827 1.00 95.56 80 VAL A CA 1
ATOM 609 C C . VAL A 1 80 ? 5.295 -6.700 11.083 1.00 95.56 80 VAL A C 1
ATOM 611 O O . VAL A 1 80 ? 5.757 -6.678 12.222 1.00 95.56 80 VAL A O 1
ATOM 614 N N . SER A 1 81 ? 6.017 -7.101 10.034 1.00 94.00 81 SER A N 1
ATOM 615 C CA . SER A 1 81 ? 7.425 -7.520 10.127 1.00 94.00 81 SER A CA 1
ATOM 616 C C . SER A 1 81 ? 8.336 -6.401 10.652 1.00 94.00 81 SER A C 1
ATOM 618 O O . SER A 1 81 ? 9.305 -6.666 11.360 1.00 94.00 81 SER A O 1
ATOM 620 N N . LEU A 1 82 ? 7.995 -5.140 10.372 1.00 93.06 82 LEU A N 1
ATOM 621 C CA . LEU A 1 82 ? 8.664 -3.951 10.915 1.00 93.06 82 LEU A CA 1
ATOM 622 C C . LEU A 1 82 ? 8.238 -3.587 12.348 1.00 93.06 82 LEU A C 1
ATOM 624 O O . LEU A 1 82 ? 8.769 -2.632 12.918 1.00 93.06 82 LEU A O 1
ATOM 628 N N . GLY A 1 83 ? 7.264 -4.296 12.925 1.00 93.56 83 GLY A N 1
ATOM 629 C CA . GLY A 1 83 ? 6.729 -4.014 14.258 1.00 93.56 83 GLY A CA 1
ATOM 630 C C . GLY A 1 83 ? 5.963 -2.691 14.356 1.00 93.56 83 GLY A C 1
ATOM 631 O O . GLY A 1 83 ? 5.809 -2.155 15.454 1.00 93.56 83 GLY A O 1
ATOM 632 N N . LEU A 1 84 ? 5.499 -2.133 13.230 1.00 93.75 84 LEU A N 1
ATOM 633 C CA . LEU A 1 84 ? 4.634 -0.950 13.236 1.00 93.75 84 LEU A CA 1
ATOM 634 C C 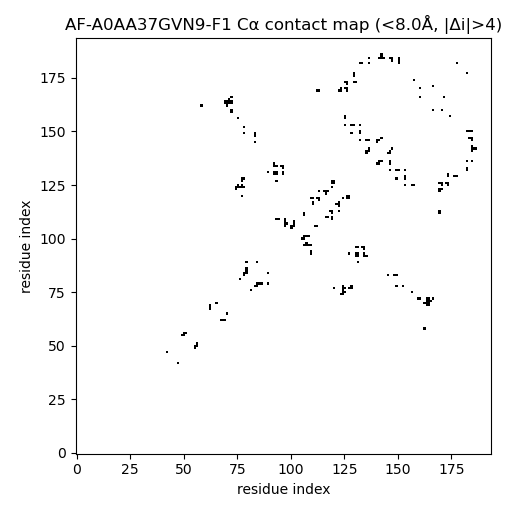. LEU A 1 84 ? 3.210 -1.330 13.642 1.00 93.75 84 LEU A C 1
ATOM 636 O O . LEU A 1 84 ? 2.578 -0.598 14.400 1.00 93.75 84 LEU A O 1
ATOM 640 N N . LEU A 1 85 ? 2.721 -2.469 13.153 1.00 94.38 85 LEU A N 1
ATOM 641 C CA . LEU A 1 85 ? 1.434 -3.046 13.529 1.00 94.38 85 LEU A CA 1
ATOM 642 C C . LEU A 1 85 ? 1.634 -4.436 14.126 1.00 94.38 85 LEU A C 1
ATOM 644 O O . LEU A 1 85 ? 2.519 -5.179 13.715 1.00 94.38 85 LEU A O 1
ATOM 648 N N . ASP A 1 86 ? 0.784 -4.809 15.075 1.00 94.88 86 ASP A N 1
ATOM 649 C CA . ASP A 1 86 ? 0.634 -6.208 15.446 1.00 94.88 86 ASP A CA 1
ATOM 650 C C . ASP A 1 86 ? -0.218 -6.950 14.405 1.00 94.88 86 ASP A C 1
ATOM 652 O O . ASP A 1 86 ? -1.055 -6.371 13.704 1.00 94.88 86 ASP A O 1
ATOM 656 N N . ASP A 1 87 ? -0.018 -8.262 14.330 1.00 94.50 87 ASP A N 1
ATOM 657 C CA . ASP A 1 87 ? -0.643 -9.114 13.321 1.00 94.50 87 ASP A CA 1
ATOM 658 C C . ASP A 1 87 ? -2.182 -9.116 13.404 1.00 94.50 87 ASP A C 1
ATOM 660 O O . ASP A 1 87 ? -2.869 -9.167 12.383 1.00 94.50 87 ASP A O 1
ATOM 664 N N . LYS A 1 88 ? -2.745 -8.993 14.614 1.00 95.06 88 LYS A N 1
ATOM 665 C CA . LYS A 1 88 ? -4.199 -8.926 14.807 1.00 95.06 88 LYS A CA 1
ATOM 666 C C . LYS A 1 88 ? -4.760 -7.611 14.268 1.00 95.06 88 LYS A C 1
ATOM 668 O O . LYS A 1 88 ? -5.730 -7.633 13.512 1.00 95.06 88 LYS A O 1
ATOM 673 N N . THR A 1 89 ? -4.147 -6.481 14.618 1.00 94.00 89 THR A N 1
ATOM 674 C CA . THR A 1 89 ? -4.575 -5.167 14.119 1.00 94.00 89 THR A CA 1
ATOM 675 C C . THR A 1 89 ? -4.476 -5.078 12.601 1.00 94.00 89 THR A C 1
ATOM 677 O O . THR A 1 89 ? -5.405 -4.576 11.968 1.00 94.00 89 THR A O 1
ATOM 680 N N . ALA A 1 90 ? -3.398 -5.590 12.000 1.00 95.12 90 ALA A N 1
ATOM 681 C CA . ALA A 1 90 ? -3.247 -5.617 10.546 1.00 95.12 90 ALA A CA 1
ATOM 682 C C . ALA A 1 90 ? -4.368 -6.427 9.870 1.00 95.12 90 ALA A C 1
ATOM 684 O O . ALA A 1 90 ? -5.056 -5.904 8.990 1.00 95.12 90 ALA A O 1
ATOM 685 N N . ARG A 1 91 ? -4.652 -7.643 10.360 1.00 94.25 91 ARG A N 1
ATOM 686 C CA . ARG A 1 91 ? -5.759 -8.477 9.857 1.00 94.25 91 ARG A CA 1
ATOM 687 C C . ARG A 1 91 ? -7.120 -7.780 9.963 1.00 94.25 91 ARG A C 1
ATOM 689 O O . ARG A 1 91 ? -7.882 -7.750 8.995 1.00 94.25 91 ARG A O 1
ATOM 696 N N . ASP A 1 92 ? -7.411 -7.145 11.098 1.00 94.88 92 ASP A N 1
ATOM 697 C CA . ASP A 1 92 ? -8.660 -6.396 11.289 1.00 94.88 92 ASP A CA 1
ATOM 698 C C . ASP A 1 92 ? -8.774 -5.196 10.330 1.00 94.88 92 ASP A C 1
ATOM 700 O O . ASP A 1 92 ? -9.870 -4.858 9.865 1.00 94.88 92 ASP A O 1
ATOM 704 N N . LEU A 1 93 ? -7.658 -4.528 10.028 1.00 95.38 93 LEU A N 1
ATOM 705 C CA . LEU A 1 93 ? -7.608 -3.413 9.083 1.00 95.38 93 LEU A CA 1
ATOM 706 C C . LEU A 1 93 ? -7.840 -3.879 7.642 1.00 95.38 93 LEU A C 1
ATOM 708 O O . LEU A 1 93 ? -8.655 -3.267 6.947 1.00 95.38 93 LEU A O 1
ATOM 712 N N . VAL A 1 94 ? -7.212 -4.975 7.209 1.00 95.00 94 VAL A N 1
ATOM 713 C CA . VAL A 1 94 ? -7.430 -5.564 5.875 1.00 95.00 94 VAL A CA 1
ATOM 714 C C . VAL A 1 94 ? -8.899 -5.958 5.692 1.00 95.00 94 VAL A C 1
ATOM 716 O O . VAL A 1 94 ? -9.539 -5.547 4.720 1.00 95.00 94 VAL A O 1
ATOM 719 N N . ALA A 1 95 ? -9.498 -6.632 6.677 1.00 93.94 95 ALA A N 1
ATOM 720 C CA . ALA A 1 95 ? -10.919 -6.981 6.639 1.00 93.94 95 ALA A CA 1
ATOM 721 C C . ALA A 1 95 ? -11.829 -5.737 6.543 1.00 93.94 95 ALA A C 1
ATOM 723 O O . ALA A 1 95 ? -12.799 -5.709 5.772 1.00 93.94 95 ALA A O 1
ATOM 724 N N . LYS A 1 96 ? -11.507 -4.667 7.286 1.00 94.44 96 LYS A N 1
ATOM 725 C CA . LYS A 1 96 ? -12.217 -3.376 7.201 1.00 94.44 96 LYS A CA 1
ATOM 726 C C . LYS A 1 96 ? -12.057 -2.720 5.829 1.00 94.44 96 LYS A C 1
ATOM 728 O O . LYS A 1 96 ? -13.028 -2.137 5.335 1.00 94.44 96 LYS A O 1
ATOM 733 N N . PHE A 1 97 ? -10.876 -2.805 5.218 1.00 94.75 97 PHE A N 1
ATOM 734 C CA . PHE A 1 97 ? -10.620 -2.293 3.873 1.00 94.75 97 PHE A CA 1
ATOM 735 C C . PHE A 1 97 ? -11.507 -2.995 2.841 1.00 94.75 97 PHE A C 1
ATOM 737 O O . PHE A 1 97 ? -12.284 -2.319 2.160 1.00 94.75 97 PHE A O 1
ATOM 744 N N . VAL A 1 98 ? -11.466 -4.333 2.791 1.00 93.88 98 VAL A N 1
ATOM 745 C CA . VAL A 1 98 ? -12.259 -5.149 1.853 1.00 93.88 98 VAL A CA 1
ATOM 746 C C . VAL A 1 98 ? -13.743 -4.831 2.000 1.00 93.88 98 VAL A C 1
ATOM 748 O O . VAL A 1 98 ? -14.403 -4.460 1.029 1.00 93.88 98 VAL A O 1
ATOM 751 N N . ARG A 1 99 ? -14.266 -4.849 3.233 1.00 93.12 99 ARG A N 1
ATOM 752 C CA . ARG A 1 99 ? -15.678 -4.535 3.500 1.00 93.12 99 ARG A CA 1
ATOM 753 C C . ARG A 1 99 ? -16.078 -3.153 2.983 1.00 93.12 99 ARG A C 1
ATOM 755 O O . ARG A 1 99 ? -17.183 -2.986 2.469 1.00 93.12 99 ARG A O 1
ATOM 762 N N . ARG A 1 100 ? -15.202 -2.156 3.126 1.00 91.56 100 ARG A N 1
ATOM 763 C CA . ARG A 1 100 ? -15.480 -0.772 2.725 1.00 91.56 100 ARG A CA 1
ATOM 764 C C . ARG A 1 100 ? -15.373 -0.566 1.217 1.00 91.56 100 ARG A C 1
ATOM 766 O O . ARG A 1 100 ? -16.146 0.213 0.667 1.00 91.56 100 ARG A O 1
ATOM 773 N N . ARG A 1 101 ? -14.411 -1.215 0.560 1.00 90.81 101 ARG A N 1
ATOM 774 C CA . ARG A 1 101 ? -14.085 -0.989 -0.858 1.00 90.81 101 ARG A CA 1
ATOM 775 C C . ARG A 1 101 ? -14.679 -2.016 -1.809 1.00 90.81 101 ARG A C 1
ATOM 777 O O . ARG A 1 101 ? -14.563 -1.828 -3.017 1.00 90.81 101 ARG A O 1
ATOM 784 N N . ARG A 1 102 ? -15.394 -3.017 -1.288 1.00 89.12 102 ARG A N 1
ATOM 785 C CA . ARG A 1 102 ? -16.042 -4.080 -2.063 1.00 89.12 102 ARG A CA 1
ATOM 786 C C . ARG A 1 102 ? -16.775 -3.602 -3.307 1.00 89.12 102 ARG A C 1
ATOM 788 O O . ARG A 1 102 ? -16.572 -4.143 -4.382 1.00 89.12 102 ARG A O 1
ATOM 795 N N . HIS A 1 103 ? -17.610 -2.579 -3.173 1.00 87.50 103 HIS A N 1
ATOM 796 C CA . HIS A 1 103 ? -18.424 -2.082 -4.282 1.00 87.50 103 HIS A CA 1
ATOM 797 C C . HIS A 1 103 ? -17.639 -1.197 -5.261 1.00 87.50 103 HIS A C 1
ATOM 799 O O . HIS A 1 103 ? -18.038 -1.081 -6.412 1.00 87.50 103 HIS A O 1
ATOM 805 N N . THR A 1 104 ? -16.542 -0.566 -4.826 1.00 88.19 104 THR A N 1
ATOM 806 C CA . THR A 1 104 ? -15.758 0.333 -5.687 1.00 88.19 104 THR A CA 1
ATOM 807 C C . THR A 1 104 ? -14.670 -0.399 -6.462 1.00 88.19 104 THR A C 1
ATOM 809 O O . THR A 1 104 ? -14.409 -0.055 -7.606 1.00 88.19 104 THR A O 1
ATOM 812 N N . LEU A 1 105 ? -14.033 -1.393 -5.841 1.00 87.69 105 LEU A N 1
ATOM 813 C CA . LEU A 1 105 ? -12.952 -2.175 -6.449 1.00 87.69 105 LEU A CA 1
ATOM 814 C C . LEU A 1 105 ? -13.412 -3.551 -6.939 1.00 87.69 105 LEU A C 1
ATOM 816 O O . LEU A 1 105 ? -12.607 -4.291 -7.487 1.00 87.69 105 LEU A O 1
ATOM 820 N N . LEU A 1 106 ? -14.686 -3.903 -6.724 1.00 86.88 106 LEU A N 1
ATOM 821 C CA . LEU A 1 106 ? -15.252 -5.222 -7.037 1.00 86.88 106 LEU A CA 1
ATOM 822 C C . LEU A 1 106 ? -14.535 -6.385 -6.317 1.00 86.88 106 LEU A C 1
ATOM 824 O O . LEU A 1 106 ? -14.501 -7.507 -6.810 1.00 86.88 106 LEU A O 1
ATOM 828 N N . ILE A 1 107 ? -14.004 -6.115 -5.120 1.00 88.12 107 ILE A N 1
ATOM 829 C CA . ILE A 1 107 ? -13.278 -7.070 -4.266 1.00 88.12 107 ILE A CA 1
ATOM 830 C C . ILE A 1 107 ? -14.249 -7.624 -3.222 1.00 88.12 107 ILE A C 1
ATOM 832 O O . ILE A 1 107 ? -14.654 -6.917 -2.299 1.00 88.12 107 ILE A O 1
ATOM 836 N N . ASN A 1 108 ? -14.662 -8.880 -3.349 1.00 85.06 108 ASN A N 1
ATOM 837 C CA . ASN A 1 108 ? -15.627 -9.498 -2.440 1.00 85.06 108 ASN A CA 1
ATOM 838 C C . ASN A 1 108 ? -14.972 -10.054 -1.176 1.00 85.06 108 ASN A C 1
ATOM 840 O O . ASN A 1 108 ? -15.619 -10.093 -0.126 1.00 85.06 108 ASN A O 1
ATOM 844 N N . SER A 1 109 ? -13.716 -10.475 -1.280 1.00 86.44 109 SER A N 1
ATOM 845 C CA . SER A 1 109 ? -12.957 -11.098 -0.204 1.00 86.44 109 SER A CA 1
ATOM 846 C C . SER A 1 109 ? -11.474 -10.740 -0.279 1.00 86.44 109 SER A C 1
ATOM 848 O O . SER A 1 109 ? -10.992 -10.242 -1.292 1.00 86.44 109 SER A O 1
ATOM 850 N N . GLU A 1 110 ? -10.735 -11.018 0.793 1.00 86.62 110 GLU A N 1
ATOM 851 C CA . GLU A 1 110 ? -9.274 -10.880 0.796 1.00 86.62 110 GLU A CA 1
ATOM 852 C C . GLU A 1 110 ? -8.599 -11.805 -0.229 1.00 86.62 110 GLU A C 1
ATOM 854 O O . GLU A 1 110 ? -7.587 -11.435 -0.812 1.00 86.62 110 GLU A O 1
ATOM 859 N N . ALA A 1 111 ? -9.202 -12.957 -0.541 1.00 85.75 111 ALA A N 1
ATOM 860 C CA . ALA A 1 111 ? -8.688 -13.864 -1.566 1.00 85.75 111 ALA A CA 1
ATOM 861 C C . ALA A 1 111 ? -8.693 -13.237 -2.972 1.00 85.75 111 ALA A C 1
ATOM 863 O O . ALA A 1 111 ? -7.884 -13.615 -3.811 1.00 85.75 111 ALA A O 1
ATOM 864 N N . ASP A 1 112 ? -9.547 -12.240 -3.225 1.00 87.12 112 ASP A N 1
ATOM 865 C CA . ASP A 1 112 ? -9.558 -11.528 -4.508 1.00 87.12 112 ASP A CA 1
ATOM 866 C C . ASP A 1 112 ? -8.362 -10.564 -4.641 1.00 87.12 112 ASP A C 1
ATOM 868 O O . ASP A 1 112 ? -7.994 -10.191 -5.753 1.00 87.12 112 ASP A O 1
ATOM 872 N N . LEU A 1 113 ? -7.744 -10.162 -3.519 1.00 86.44 113 LEU A N 1
ATOM 873 C CA . LEU A 1 113 ? -6.510 -9.364 -3.500 1.00 86.44 113 LEU A CA 1
ATOM 874 C C . LEU A 1 113 ? -5.263 -10.220 -3.760 1.00 86.44 113 LEU A C 1
ATOM 876 O O . LEU A 1 113 ? -4.262 -9.696 -4.237 1.00 86.44 113 LEU A O 1
ATOM 880 N N . ALA A 1 114 ? -5.326 -11.516 -3.445 1.00 83.56 114 ALA A N 1
ATOM 881 C CA . ALA A 1 114 ? -4.235 -12.472 -3.611 1.00 83.56 114 ALA A CA 1
ATOM 882 C C . ALA A 1 114 ? -4.769 -13.826 -4.131 1.00 83.56 114 ALA A C 1
ATOM 884 O O . ALA A 1 114 ? -4.798 -14.811 -3.396 1.00 83.56 114 ALA A O 1
ATOM 885 N N . PRO A 1 115 ? -5.186 -13.920 -5.407 1.00 70.69 115 PRO A N 1
ATOM 886 C CA . PRO A 1 115 ? -5.891 -15.098 -5.921 1.00 70.69 115 PRO A CA 1
ATOM 887 C C . P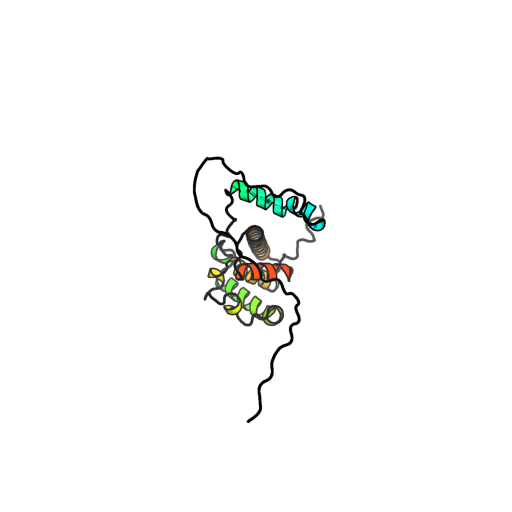RO A 1 115 ? -5.035 -16.373 -5.972 1.00 70.69 115 PRO A C 1
ATOM 889 O O . PRO A 1 115 ? -5.575 -17.477 -5.933 1.00 70.69 115 PRO A O 1
ATOM 892 N N . MET A 1 116 ? -3.706 -16.236 -6.048 1.00 69.38 116 MET A N 1
ATOM 893 C CA . MET A 1 116 ? -2.763 -17.364 -6.129 1.00 69.38 116 MET A CA 1
ATOM 894 C C . MET A 1 116 ? -2.106 -17.714 -4.786 1.00 69.38 116 MET A C 1
ATOM 896 O O . MET A 1 116 ? -1.517 -18.785 -4.652 1.00 69.38 116 MET A O 1
ATOM 900 N N . ASN A 1 117 ? -2.210 -16.838 -3.785 1.00 62.50 117 ASN A N 1
ATOM 901 C CA . ASN A 1 117 ? -1.485 -16.938 -2.522 1.00 62.50 117 ASN A CA 1
ATOM 902 C C . ASN A 1 117 ? -2.468 -16.934 -1.352 1.00 62.50 117 ASN A C 1
ATOM 904 O O . ASN A 1 117 ? -3.362 -16.102 -1.281 1.00 62.50 117 ASN A O 1
ATOM 908 N N . ARG A 1 118 ? -2.292 -17.852 -0.395 1.00 70.25 118 ARG A N 1
ATOM 909 C CA . ARG A 1 118 ? -3.206 -17.948 0.760 1.00 70.25 118 ARG A CA 1
ATOM 910 C C . ARG A 1 118 ? -3.140 -16.742 1.697 1.00 70.25 118 ARG A C 1
ATOM 912 O O . ARG A 1 118 ? -4.073 -16.548 2.466 1.00 70.25 118 ARG A O 1
ATOM 919 N N . ASP A 1 119 ? -2.046 -15.990 1.656 1.00 85.19 119 ASP A N 1
ATOM 920 C CA . ASP A 1 119 ? -1.804 -14.856 2.539 1.00 85.19 119 ASP A CA 1
ATOM 921 C C . ASP A 1 119 ? -1.326 -13.650 1.728 1.00 85.19 119 ASP A C 1
ATOM 923 O O . ASP A 1 119 ? -0.305 -13.712 1.033 1.00 85.19 119 ASP A O 1
ATOM 927 N N . LEU A 1 120 ? -2.070 -12.551 1.845 1.00 89.88 120 LEU A N 1
ATOM 928 C CA . LEU A 1 120 ? -1.781 -11.285 1.188 1.00 89.88 120 LEU A CA 1
ATOM 929 C C . LEU A 1 120 ? -0.397 -10.748 1.571 1.00 89.88 120 LEU A C 1
ATOM 931 O O . LEU A 1 120 ? 0.294 -10.205 0.713 1.00 89.88 120 LEU A O 1
ATOM 935 N N . ARG A 1 121 ? 0.045 -10.960 2.820 1.00 90.50 121 ARG A N 1
ATOM 936 C CA . ARG A 1 121 ? 1.362 -10.510 3.305 1.00 90.50 121 ARG A CA 1
ATOM 937 C C . ARG A 1 121 ? 2.515 -11.158 2.548 1.00 90.50 121 ARG A C 1
ATOM 939 O O . ARG A 1 121 ? 3.517 -10.508 2.277 1.00 90.50 121 ARG A O 1
ATOM 946 N N . HIS A 1 122 ? 2.356 -12.430 2.196 1.00 86.81 122 HIS A N 1
ATOM 947 C CA . HIS A 1 122 ? 3.353 -13.184 1.440 1.00 86.81 122 HIS A CA 1
ATOM 948 C C . HIS A 1 122 ? 3.236 -12.935 -0.067 1.00 86.81 122 HIS A C 1
ATOM 950 O O . HIS A 1 122 ? 4.237 -12.997 -0.775 1.00 86.81 122 HIS A O 1
ATOM 956 N N . ALA A 1 123 ? 2.023 -12.656 -0.553 1.00 88.00 123 ALA A N 1
ATOM 957 C CA . ALA A 1 123 ? 1.773 -12.336 -1.953 1.00 88.00 123 ALA A CA 1
ATOM 958 C C . ALA A 1 123 ? 2.362 -10.979 -2.349 1.00 88.00 123 ALA A C 1
ATOM 960 O O . ALA A 1 123 ? 3.036 -10.865 -3.368 1.00 88.00 123 ALA A O 1
ATOM 961 N N . SER A 1 124 ? 2.080 -9.956 -1.543 1.00 91.06 124 SER A N 1
ATOM 962 C CA . SER A 1 124 ? 2.536 -8.588 -1.748 1.00 91.06 124 SER A CA 1
ATOM 963 C C . SER A 1 124 ? 2.509 -7.833 -0.413 1.00 91.06 124 SER A C 1
ATOM 965 O O . SER A 1 124 ? 1.445 -7.373 0.027 1.00 91.06 124 SER A O 1
ATOM 967 N N . PRO A 1 125 ? 3.681 -7.661 0.230 1.00 93.12 125 PRO A N 1
ATOM 968 C CA . PRO A 1 125 ? 3.832 -6.808 1.407 1.00 93.12 125 PRO A CA 1
ATOM 969 C C . PRO A 1 125 ? 3.287 -5.401 1.178 1.00 93.12 125 PRO A C 1
ATOM 971 O O . PRO A 1 125 ? 2.568 -4.859 2.012 1.00 93.12 125 PRO A O 1
ATOM 974 N N . PHE A 1 126 ? 3.559 -4.832 0.005 1.00 94.00 126 PHE A N 1
ATOM 975 C CA . PHE A 1 126 ? 3.110 -3.494 -0.340 1.00 94.00 126 PHE A CA 1
ATOM 976 C C . PHE A 1 126 ? 1.585 -3.397 -0.426 1.00 94.00 126 PHE A C 1
ATOM 978 O O . PHE A 1 126 ? 0.997 -2.504 0.183 1.00 94.00 126 PHE A O 1
ATOM 985 N N . LEU A 1 127 ? 0.914 -4.312 -1.136 1.00 94.44 127 LEU A N 1
ATOM 986 C CA . LEU A 1 127 ? -0.548 -4.295 -1.234 1.00 94.44 127 LEU A CA 1
ATOM 987 C C . LEU A 1 127 ? -1.197 -4.488 0.142 1.00 94.44 127 LEU A C 1
ATOM 989 O O . LEU A 1 127 ? -2.177 -3.806 0.461 1.00 94.44 127 LEU A O 1
ATOM 993 N N . HIS A 1 128 ? -0.636 -5.370 0.973 1.00 95.50 128 HIS A N 1
ATOM 994 C CA . HIS A 1 128 ? -1.055 -5.533 2.362 1.00 95.50 128 HIS A CA 1
ATOM 995 C C . HIS A 1 128 ? -0.946 -4.213 3.148 1.00 95.50 128 HIS A C 1
ATOM 997 O O . HIS A 1 128 ? -1.915 -3.775 3.782 1.00 95.50 128 HIS A O 1
ATOM 1003 N N . ASP A 1 129 ? 0.203 -3.545 3.069 1.00 96.00 129 ASP A N 1
ATOM 1004 C CA . ASP A 1 129 ? 0.477 -2.305 3.794 1.00 96.00 129 ASP A CA 1
ATOM 1005 C C . ASP A 1 129 ? -0.419 -1.155 3.311 1.00 96.00 129 ASP A C 1
ATOM 1007 O O . ASP A 1 129 ? -0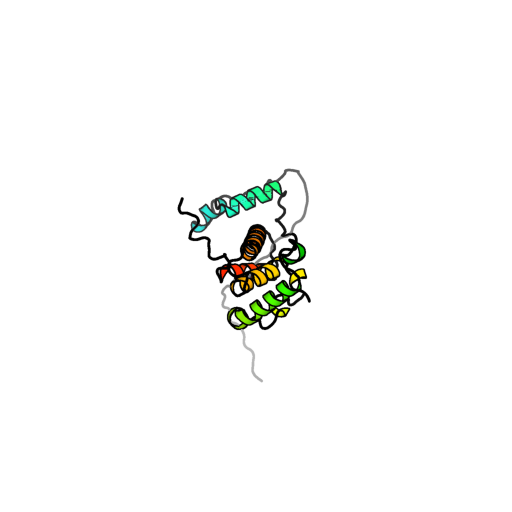.942 -0.383 4.122 1.00 96.00 129 ASP A O 1
ATOM 1011 N N . VAL A 1 130 ? -0.685 -1.083 2.003 1.00 95.88 130 VAL A N 1
ATOM 1012 C CA . VAL A 1 130 ? -1.649 -0.158 1.388 1.00 95.88 130 VAL A CA 1
ATOM 1013 C C . VAL A 1 130 ? -3.058 -0.393 1.941 1.00 95.88 130 VAL A C 1
ATOM 1015 O O . VAL A 1 130 ? -3.729 0.564 2.347 1.00 95.88 130 VAL A O 1
ATOM 1018 N N . CYS A 1 131 ? -3.515 -1.647 2.014 1.00 95.50 131 CYS A N 1
ATOM 1019 C CA . CYS A 1 131 ? -4.825 -1.980 2.581 1.00 95.50 131 CYS A CA 1
ATOM 1020 C C . CYS A 1 131 ? -4.924 -1.541 4.050 1.00 95.50 131 CYS A C 1
ATOM 1022 O O . CYS A 1 131 ? -5.906 -0.892 4.438 1.00 95.50 131 CYS A O 1
ATOM 1024 N N . CYS A 1 132 ? -3.885 -1.823 4.845 1.00 95.69 132 CYS A N 1
ATOM 1025 C CA . CYS A 1 132 ? -3.791 -1.391 6.237 1.00 95.69 132 CYS A CA 1
ATOM 1026 C C . CYS A 1 132 ? -3.873 0.136 6.355 1.00 95.69 132 CYS A C 1
ATOM 1028 O O . CYS A 1 132 ? -4.748 0.658 7.050 1.00 95.69 132 CYS A O 1
ATOM 1030 N N . LEU A 1 133 ? -3.022 0.858 5.623 1.00 95.44 133 LEU A N 1
ATOM 1031 C CA . LEU A 1 133 ? -2.955 2.318 5.612 1.00 95.44 133 LEU A CA 1
ATOM 1032 C C . LEU A 1 133 ? -4.316 2.957 5.298 1.00 95.44 133 LEU A C 1
ATOM 1034 O O . LEU A 1 133 ? -4.787 3.839 6.020 1.00 95.44 133 LEU A O 1
ATOM 1038 N N . HIS A 1 134 ? -4.992 2.488 4.249 1.00 94.06 134 HIS A N 1
ATOM 1039 C CA . HIS A 1 134 ? -6.292 3.038 3.869 1.00 94.06 134 HIS A CA 1
ATOM 1040 C C . HIS A 1 134 ? -7.390 2.756 4.897 1.00 94.06 134 HIS A C 1
ATOM 1042 O O . HIS A 1 134 ? -8.283 3.590 5.078 1.00 94.06 134 HIS A O 1
ATOM 1048 N N . ALA A 1 135 ? -7.347 1.609 5.577 1.00 93.81 135 ALA A N 1
ATOM 1049 C CA . ALA A 1 135 ? -8.276 1.309 6.659 1.00 93.81 135 ALA A CA 1
ATOM 1050 C C . ALA A 1 135 ? -7.984 2.126 7.928 1.00 93.81 135 ALA A C 1
ATOM 1052 O O . ALA A 1 135 ? -8.929 2.527 8.615 1.00 93.81 135 ALA A O 1
ATOM 1053 N N . MET A 1 136 ? -6.713 2.439 8.215 1.00 92.50 136 MET A N 1
ATOM 1054 C CA . MET A 1 136 ? -6.316 3.214 9.399 1.00 92.50 136 MET A CA 1
ATOM 1055 C C . MET A 1 136 ? -6.962 4.598 9.440 1.00 92.50 136 MET A C 1
ATOM 1057 O O . MET A 1 136 ? -7.322 5.065 10.523 1.00 92.50 136 MET A O 1
ATOM 1061 N N . ARG A 1 137 ? -7.202 5.212 8.274 1.00 86.62 137 ARG A N 1
ATOM 1062 C CA . ARG A 1 137 ? -7.926 6.487 8.141 1.00 86.62 137 ARG A CA 1
ATOM 1063 C C . ARG A 1 137 ? -9.320 6.469 8.782 1.00 86.62 137 ARG A C 1
ATOM 1065 O O . ARG A 1 137 ? -9.838 7.522 9.131 1.00 86.62 137 ARG A O 1
ATOM 1072 N N . PHE A 1 138 ? -9.927 5.296 8.935 1.00 85.06 138 PHE A N 1
ATOM 1073 C CA . PHE A 1 138 ? -11.257 5.125 9.525 1.00 85.06 138 PHE A CA 1
ATOM 1074 C C . PHE A 1 138 ? -11.232 4.364 10.853 1.00 85.06 138 PHE A C 1
ATOM 1076 O O . PHE A 1 138 ? -12.263 3.864 11.300 1.00 85.06 138 PHE A O 1
ATOM 1083 N N . SER A 1 139 ? -10.052 4.232 11.449 1.00 82.50 139 SER A N 1
ATOM 1084 C CA . SER A 1 139 ? -9.853 3.629 12.763 1.00 82.50 139 SER A CA 1
ATOM 1085 C C . SER A 1 139 ? -9.557 4.709 13.803 1.00 82.50 139 SER A C 1
ATOM 1087 O O . SER A 1 139 ? -9.339 5.867 13.454 1.00 82.50 139 SER A O 1
ATOM 1089 N N . GLU A 1 140 ? -9.463 4.324 15.071 1.00 76.62 140 GLU A N 1
ATOM 1090 C CA . GLU A 1 140 ? -9.024 5.204 16.166 1.00 76.62 140 GLU A CA 1
ATOM 1091 C C . GLU A 1 140 ? -7.629 5.810 15.922 1.00 76.62 140 GLU A C 1
ATOM 1093 O O . GLU A 1 140 ? -7.303 6.875 16.434 1.00 76.62 140 GLU A O 1
ATOM 1098 N N . HIS A 1 141 ? -6.828 5.185 15.056 1.00 75.56 141 HIS A N 1
ATOM 1099 C CA . HIS A 1 141 ? -5.518 5.674 14.637 1.00 75.56 141 HIS A CA 1
ATOM 1100 C C . HIS A 1 141 ? -5.581 6.744 13.542 1.00 75.56 141 HIS A C 1
ATOM 1102 O O . HIS A 1 141 ? -4.520 7.193 13.086 1.00 75.56 141 HIS A O 1
ATOM 1108 N N . SER A 1 142 ? -6.777 7.148 13.091 1.00 70.31 142 SER A N 1
ATOM 1109 C CA . SER A 1 142 ? -6.936 8.248 12.145 1.00 70.31 142 SER A CA 1
ATOM 1110 C C . SER A 1 142 ? -6.329 9.486 12.789 1.00 70.31 142 SER A C 1
ATOM 1112 O O . SER A 1 142 ? -6.792 9.941 13.828 1.00 70.31 142 SER A O 1
ATOM 1114 N N . SER A 1 143 ? -5.254 10.010 12.211 1.00 70.00 143 SER A N 1
ATOM 1115 C CA . SER A 1 143 ? -4.508 11.120 12.817 1.00 70.00 143 SER A CA 1
ATOM 1116 C C . SER A 1 143 ? -3.608 10.717 14.016 1.00 70.00 143 SER A C 1
ATOM 1118 O O . SER A 1 143 ? -3.351 11.518 14.909 1.00 70.00 143 SER A O 1
ATOM 1120 N N . SER A 1 144 ? -3.032 9.509 14.010 1.00 85.25 144 SER A N 1
ATOM 1121 C CA . SER A 1 144 ? -1.939 9.121 14.925 1.00 85.25 144 SER A CA 1
ATOM 1122 C C . SER A 1 144 ? -0.529 9.242 14.309 1.00 85.25 144 SER A C 1
ATOM 1124 O O . SER A 1 144 ? -0.337 9.193 13.087 1.00 85.25 144 SER A O 1
ATOM 1126 N N . VAL A 1 145 ? 0.502 9.318 15.166 1.00 89.06 145 VAL A N 1
ATOM 1127 C CA . VAL A 1 145 ? 1.918 9.187 14.751 1.00 89.06 145 VAL A CA 1
ATOM 1128 C C . VAL A 1 145 ? 2.158 7.851 14.042 1.00 89.06 145 VAL A C 1
ATOM 1130 O O . VAL A 1 145 ? 2.930 7.789 13.087 1.00 89.06 145 VAL A O 1
ATOM 1133 N N . LEU A 1 146 ? 1.454 6.799 14.461 1.00 91.50 146 LEU A N 1
ATOM 1134 C CA . LEU A 1 146 ? 1.507 5.486 13.830 1.00 91.50 146 LEU A CA 1
ATOM 1135 C C . LEU A 1 146 ? 1.005 5.531 12.379 1.00 91.50 146 LEU A C 1
ATOM 1137 O O . LEU A 1 146 ? 1.716 5.092 11.481 1.00 91.50 146 LEU A O 1
ATOM 1141 N N . HIS A 1 147 ? -0.153 6.153 12.127 1.00 92.44 147 HIS A N 1
ATOM 1142 C CA . HIS A 1 147 ? -0.675 6.353 10.767 1.00 92.44 147 HIS A CA 1
ATOM 1143 C C . HIS A 1 147 ? 0.322 7.106 9.878 1.00 92.44 147 HIS A C 1
ATOM 1145 O O . HIS A 1 147 ? 0.492 6.766 8.711 1.00 92.44 147 HIS A O 1
ATOM 1151 N N . ARG A 1 148 ? 1.049 8.080 10.443 1.00 90.88 148 ARG A N 1
ATOM 1152 C CA . ARG A 1 148 ? 2.126 8.776 9.728 1.00 90.88 148 ARG A CA 1
ATOM 1153 C C . ARG A 1 148 ? 3.299 7.854 9.395 1.00 90.88 148 ARG A C 1
ATOM 1155 O O . ARG A 1 148 ? 3.771 7.899 8.267 1.00 90.88 148 ARG A O 1
ATOM 1162 N N . ARG A 1 149 ? 3.775 7.036 10.338 1.00 93.25 149 ARG A N 1
ATOM 1163 C CA . ARG A 1 149 ? 4.888 6.100 10.089 1.00 93.25 149 ARG A CA 1
ATOM 1164 C C . ARG A 1 149 ? 4.538 5.081 9.007 1.00 93.25 149 ARG A C 1
ATOM 1166 O O . ARG A 1 149 ? 5.337 4.872 8.103 1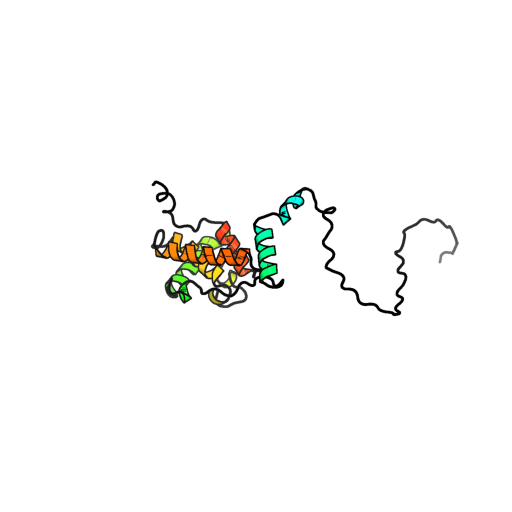.00 93.25 149 ARG A O 1
ATOM 1173 N N . VAL A 1 150 ? 3.330 4.522 9.069 1.00 94.38 150 VAL A N 1
ATOM 1174 C CA . VAL A 1 150 ? 2.821 3.594 8.051 1.00 94.38 150 VAL A CA 1
ATOM 1175 C C . VAL A 1 150 ? 2.699 4.290 6.691 1.00 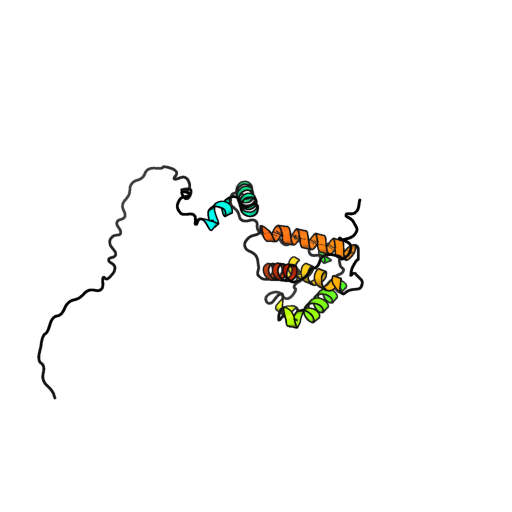94.38 150 VAL A C 1
ATOM 1177 O O . VAL A 1 150 ? 3.172 3.757 5.695 1.00 94.38 150 VAL A O 1
ATOM 1180 N N . PHE A 1 151 ? 2.154 5.512 6.641 1.00 94.25 151 PHE A N 1
ATOM 1181 C CA . PHE A 1 151 ? 2.069 6.288 5.398 1.00 94.25 151 PHE A CA 1
ATOM 1182 C C . PHE A 1 151 ? 3.443 6.530 4.762 1.00 94.25 151 PHE A C 1
ATOM 1184 O O . PHE A 1 151 ? 3.611 6.331 3.562 1.00 94.25 151 PHE A O 1
ATOM 1191 N N . GLU A 1 152 ? 4.431 6.951 5.555 1.00 93.62 152 GLU A N 1
ATOM 1192 C CA . GLU A 1 152 ? 5.790 7.190 5.061 1.00 93.62 152 GLU A CA 1
ATOM 1193 C C . GLU A 1 152 ? 6.444 5.910 4.539 1.00 93.62 152 GLU A C 1
ATOM 1195 O O . GLU A 1 152 ? 7.072 5.932 3.482 1.00 93.62 152 GLU A O 1
ATOM 1200 N N . HIS A 1 153 ? 6.247 4.789 5.234 1.00 94.56 153 HIS A N 1
ATOM 1201 C CA . HIS A 1 153 ? 6.747 3.490 4.799 1.00 94.56 153 HIS A CA 1
ATOM 1202 C C . HIS A 1 153 ? 6.166 3.076 3.436 1.00 94.56 153 HIS A C 1
ATOM 1204 O O . HIS A 1 153 ? 6.920 2.842 2.491 1.00 94.56 153 HIS A O 1
ATOM 1210 N N . VAL A 1 154 ? 4.837 3.108 3.297 1.00 94.81 154 VAL A N 1
ATOM 1211 C CA . VAL A 1 154 ? 4.143 2.781 2.039 1.00 94.81 154 VAL A CA 1
ATOM 1212 C C . VAL A 1 154 ? 4.547 3.737 0.912 1.00 94.81 154 VAL A C 1
ATOM 1214 O O . VAL A 1 154 ? 4.723 3.329 -0.236 1.00 94.81 154 VAL A O 1
ATOM 1217 N N . ARG A 1 155 ? 4.751 5.025 1.219 1.00 93.00 155 ARG A N 1
ATOM 1218 C CA . ARG A 1 155 ? 5.218 6.023 0.245 1.00 93.00 155 ARG A CA 1
ATOM 1219 C C . ARG A 1 155 ? 6.620 5.704 -0.283 1.00 93.00 155 ARG A C 1
ATOM 1221 O O . ARG A 1 155 ? 6.878 5.908 -1.468 1.00 93.00 155 ARG A O 1
ATOM 1228 N N . LEU A 1 156 ? 7.517 5.206 0.569 1.00 92.06 156 LEU A N 1
ATOM 1229 C CA . LEU A 1 156 ? 8.863 4.790 0.164 1.00 92.06 156 LEU A CA 1
ATOM 1230 C C . LEU A 1 156 ? 8.839 3.501 -0.670 1.00 92.06 156 LEU A C 1
ATOM 1232 O O . LEU A 1 156 ? 9.515 3.456 -1.699 1.00 92.06 156 LEU A O 1
ATOM 1236 N N . GLN A 1 157 ? 8.034 2.503 -0.283 1.00 92.50 157 GLN A N 1
ATOM 1237 C CA . GLN A 1 157 ? 7.800 1.289 -1.082 1.00 92.50 157 GLN A CA 1
ATOM 1238 C C . GLN A 1 157 ? 7.299 1.645 -2.490 1.00 92.50 157 GLN A C 1
ATOM 1240 O O . GLN A 1 157 ? 7.896 1.232 -3.486 1.00 92.50 157 GLN A O 1
ATOM 1245 N N . MET A 1 158 ? 6.281 2.509 -2.575 1.00 91.88 158 MET A N 1
ATOM 1246 C CA . MET A 1 158 ? 5.750 3.021 -3.841 1.00 91.88 158 MET A CA 1
ATOM 1247 C C . MET A 1 158 ? 6.842 3.663 -4.705 1.00 91.88 158 MET A C 1
ATOM 1249 O O . MET A 1 158 ? 6.919 3.410 -5.905 1.00 91.88 158 MET A O 1
ATOM 1253 N N . GLY A 1 159 ? 7.710 4.485 -4.105 1.00 89.50 159 GLY A N 1
ATOM 1254 C CA . GLY A 1 159 ? 8.808 5.134 -4.821 1.00 89.50 159 GLY A CA 1
ATOM 1255 C C . GLY A 1 159 ? 9.759 4.141 -5.497 1.00 89.50 159 GLY A C 1
ATOM 1256 O O . GLY A 1 159 ? 10.202 4.394 -6.617 1.00 89.50 159 GLY A O 1
ATOM 1257 N N . GLN A 1 160 ? 10.026 2.998 -4.856 1.00 87.56 160 GLN A N 1
ATOM 1258 C CA . GLN A 1 160 ? 10.825 1.920 -5.449 1.00 87.56 160 GLN A CA 1
ATOM 1259 C C . GLN A 1 160 ? 10.063 1.190 -6.563 1.00 87.56 160 GLN A C 1
ATOM 1261 O O . GLN A 1 160 ? 10.636 0.920 -7.617 1.00 87.56 160 GLN A O 1
ATOM 1266 N N . LEU A 1 161 ? 8.762 0.939 -6.383 1.00 89.38 161 LEU A N 1
ATOM 1267 C CA . LEU A 1 161 ? 7.919 0.298 -7.400 1.00 89.38 161 LEU A CA 1
ATOM 1268 C C . LEU A 1 161 ? 7.828 1.114 -8.695 1.00 89.38 161 LEU A C 1
ATOM 1270 O O . LEU A 1 161 ? 7.846 0.545 -9.781 1.00 89.38 161 LEU A O 1
ATOM 1274 N N . MET A 1 162 ? 7.811 2.448 -8.616 1.00 87.88 162 MET A N 1
ATOM 1275 C CA . MET A 1 162 ? 7.736 3.324 -9.801 1.00 87.88 162 MET A CA 1
ATOM 1276 C C . MET A 1 162 ? 8.929 3.216 -10.754 1.00 87.88 162 MET A C 1
ATOM 1278 O O . MET A 1 162 ? 8.831 3.604 -11.921 1.00 87.88 162 MET A O 1
ATOM 1282 N N . ILE A 1 163 ? 10.055 2.699 -10.271 1.00 84.38 163 ILE A N 1
ATOM 1283 C CA . ILE A 1 163 ? 11.261 2.484 -11.073 1.00 84.38 163 ILE A CA 1
ATOM 1284 C C . ILE A 1 163 ? 11.565 0.999 -11.289 1.00 84.38 163 ILE A C 1
ATOM 1286 O O . ILE A 1 163 ? 12.554 0.685 -11.955 1.00 84.38 163 ILE A O 1
ATOM 1290 N N . ALA A 1 164 ? 10.737 0.104 -10.743 1.00 85.00 164 ALA A N 1
ATOM 1291 C CA . ALA A 1 164 ? 10.911 -1.333 -10.848 1.00 85.00 164 ALA A CA 1
ATOM 1292 C C . ALA A 1 164 ? 10.235 -1.904 -12.105 1.00 85.00 164 ALA A C 1
ATOM 1294 O O . ALA A 1 164 ? 9.231 -1.389 -12.599 1.00 85.00 164 ALA A O 1
ATOM 1295 N N . SER A 1 165 ? 10.802 -2.978 -12.652 1.00 81.06 165 SER A N 1
ATOM 1296 C CA . SER A 1 165 ? 10.234 -3.700 -13.790 1.00 81.06 165 SER A CA 1
ATOM 1297 C C . SER A 1 165 ? 10.764 -5.140 -13.850 1.00 81.06 165 SER A C 1
ATOM 1299 O O . SER A 1 165 ? 11.980 -5.320 -13.752 1.00 81.06 165 SER A O 1
ATOM 1301 N N . PRO A 1 166 ? 9.913 -6.154 -14.101 1.00 83.50 166 PRO A N 1
ATOM 1302 C CA . PRO A 1 166 ? 8.452 -6.087 -14.259 1.00 83.50 166 PRO A CA 1
ATOM 1303 C C . PRO A 1 166 ? 7.719 -5.863 -12.923 1.00 83.50 166 PRO A C 1
ATOM 1305 O O . PRO A 1 166 ? 8.266 -6.154 -11.865 1.00 83.50 166 PRO A O 1
ATOM 1308 N N . LEU A 1 167 ? 6.484 -5.347 -12.978 1.00 86.62 167 LEU A N 1
ATOM 1309 C CA . LEU A 1 167 ? 5.630 -5.177 -11.796 1.00 86.62 167 LEU A CA 1
ATOM 1310 C C . LEU A 1 167 ? 4.600 -6.318 -11.703 1.00 86.62 167 LEU A C 1
ATOM 1312 O O . LEU A 1 167 ? 3.888 -6.542 -12.687 1.00 86.62 167 LEU A O 1
ATOM 1316 N N . PRO A 1 168 ? 4.497 -7.018 -10.556 1.00 87.19 168 PRO A N 1
ATOM 1317 C CA . PRO A 1 168 ? 3.428 -7.982 -10.309 1.00 87.19 168 PRO A CA 1
ATOM 1318 C C . PRO A 1 168 ? 2.049 -7.310 -10.281 1.00 87.19 168 PRO A C 1
ATOM 1320 O O . PRO A 1 168 ? 1.923 -6.106 -10.042 1.00 87.19 168 PRO A O 1
ATOM 1323 N N . GLN A 1 169 ? 0.996 -8.098 -10.506 1.00 88.25 169 GLN A N 1
ATOM 1324 C CA . GLN A 1 169 ? -0.381 -7.599 -10.555 1.00 88.25 169 GLN A CA 1
ATOM 1325 C C . GLN A 1 169 ? -0.824 -6.986 -9.218 1.00 88.25 169 GLN A C 1
ATOM 1327 O O . GLN A 1 169 ? -1.527 -5.976 -9.197 1.00 88.25 169 GLN A O 1
ATOM 1332 N N . GLU A 1 170 ? -0.400 -7.577 -8.109 1.00 90.62 170 GLU A N 1
ATOM 1333 C CA . GLU A 1 170 ? -0.709 -7.141 -6.751 1.00 90.62 170 GLU A CA 1
ATOM 1334 C C . GLU A 1 170 ? -0.127 -5.748 -6.477 1.00 90.62 170 GLU A C 1
ATOM 1336 O O . GLU A 1 170 ? -0.804 -4.871 -5.938 1.00 90.62 170 GLU A O 1
ATOM 1341 N N . GLU A 1 171 ? 1.093 -5.501 -6.952 1.00 91.62 171 GLU A N 1
ATOM 1342 C CA . GLU A 1 171 ? 1.751 -4.199 -6.842 1.00 91.62 171 GLU A CA 1
ATOM 1343 C C . GLU A 1 171 ? 1.017 -3.135 -7.664 1.00 91.62 171 GLU A C 1
ATOM 1345 O O . GLU A 1 171 ? 0.772 -2.025 -7.185 1.00 91.62 171 GLU A O 1
ATOM 1350 N N . LEU A 1 172 ? 0.577 -3.486 -8.879 1.00 91.88 172 LEU A N 1
ATOM 1351 C CA . LEU A 1 172 ? -0.256 -2.613 -9.713 1.00 91.88 172 LEU A CA 1
ATOM 1352 C C . LEU A 1 172 ? -1.594 -2.279 -9.038 1.00 91.88 172 LEU A C 1
ATOM 1354 O O . LEU A 1 172 ? -2.043 -1.133 -9.099 1.00 91.88 172 LEU A O 1
ATOM 1358 N N . MET A 1 173 ? -2.210 -3.245 -8.350 1.00 92.00 173 MET A N 1
ATOM 1359 C CA . MET A 1 173 ? -3.418 -3.012 -7.554 1.00 92.00 173 MET A CA 1
ATOM 1360 C C . MET A 1 173 ? -3.143 -2.045 -6.394 1.00 92.00 173 MET A C 1
ATOM 1362 O O . MET A 1 173 ? -3.926 -1.122 -6.162 1.00 92.00 173 MET A O 1
ATOM 1366 N N . GLY A 1 174 ? -2.014 -2.200 -5.698 1.00 93.19 174 GLY A N 1
ATOM 1367 C CA . GLY A 1 174 ? -1.602 -1.288 -4.629 1.00 93.19 174 GLY A CA 1
ATOM 1368 C C . GLY A 1 174 ? -1.380 0.139 -5.143 1.00 93.19 174 GLY A C 1
ATOM 1369 O O . GLY A 1 174 ? -1.862 1.101 -4.538 1.00 93.19 174 GLY A O 1
ATOM 1370 N N . ILE A 1 175 ? -0.738 0.276 -6.310 1.00 93.94 175 ILE A N 1
ATOM 1371 C CA . ILE A 1 175 ? -0.545 1.554 -7.012 1.00 93.94 175 ILE A CA 1
ATOM 1372 C C . ILE A 1 175 ? -1.893 2.207 -7.331 1.00 93.94 175 ILE A C 1
ATOM 1374 O O . ILE A 1 175 ? -2.106 3.383 -7.020 1.00 93.94 175 ILE A O 1
ATOM 1378 N N . LEU A 1 176 ? -2.828 1.436 -7.894 1.00 92.69 176 LEU A N 1
ATOM 1379 C CA . LEU A 1 176 ? -4.174 1.905 -8.206 1.00 92.69 176 LEU A CA 1
ATOM 1380 C C . LEU A 1 176 ? -4.895 2.412 -6.949 1.00 92.69 176 LEU A C 1
ATOM 1382 O O . LEU A 1 176 ? -5.391 3.539 -6.940 1.00 92.69 176 LEU A O 1
ATOM 1386 N N . ILE A 1 177 ? -4.921 1.625 -5.872 1.00 93.81 177 ILE A N 1
ATOM 1387 C CA . ILE A 1 177 ? -5.605 1.985 -4.619 1.00 93.81 177 ILE A CA 1
ATOM 1388 C C . ILE A 1 177 ? -5.058 3.299 -4.043 1.00 93.81 177 ILE A C 1
ATOM 1390 O O . ILE A 1 177 ? -5.842 4.184 -3.683 1.00 93.81 177 ILE A O 1
ATOM 1394 N N . MET A 1 178 ? -3.733 3.452 -4.018 1.00 93.19 178 MET A N 1
ATOM 1395 C CA . MET A 1 178 ? -3.068 4.670 -3.546 1.00 93.19 178 MET A CA 1
ATOM 1396 C C . MET A 1 178 ? -3.386 5.898 -4.408 1.00 93.19 178 MET A C 1
ATOM 1398 O O . MET A 1 178 ? -3.397 7.016 -3.896 1.00 93.19 178 MET A O 1
ATOM 1402 N N . SER A 1 179 ? -3.663 5.708 -5.701 1.00 92.50 179 SER A N 1
ATOM 1403 C CA . SER A 1 179 ? -4.048 6.794 -6.611 1.00 92.50 179 SER A CA 1
ATOM 1404 C C . SER A 1 179 ? -5.525 7.197 -6.503 1.00 92.50 179 SER A C 1
ATOM 1406 O O . SER A 1 179 ? -5.865 8.359 -6.716 1.00 92.50 179 SER A O 1
ATOM 1408 N N . LEU A 1 180 ? -6.409 6.261 -6.137 1.00 90.81 180 LEU A N 1
ATOM 1409 C CA . LEU A 1 180 ? -7.857 6.488 -6.083 1.00 90.81 180 LEU A CA 1
ATOM 1410 C C . LEU A 1 180 ? -8.299 7.301 -4.861 1.00 90.81 180 LEU A C 1
ATOM 1412 O O . LEU A 1 180 ? -9.309 8.006 -4.922 1.00 90.81 180 LEU A O 1
ATOM 1416 N N . TRP A 1 181 ? -7.584 7.204 -3.736 1.00 88.38 181 TRP A N 1
ATOM 1417 C CA . TRP A 1 181 ? -7.971 7.888 -2.501 1.00 88.38 181 TRP A CA 1
ATOM 1418 C C . TRP A 1 181 ? -6.789 8.505 -1.765 1.00 88.38 181 TRP A C 1
ATOM 1420 O O . TRP A 1 181 ? -5.721 7.918 -1.653 1.00 88.38 181 TRP A O 1
ATOM 1430 N N . ALA A 1 182 ? -7.026 9.655 -1.134 1.00 84.19 182 ALA A N 1
ATOM 1431 C CA . ALA A 1 182 ? -6.044 10.264 -0.248 1.00 84.19 182 ALA A CA 1
ATOM 1432 C C . ALA A 1 182 ? -5.836 9.417 1.025 1.00 84.19 182 ALA A C 1
ATOM 1434 O O . ALA A 1 182 ? -6.724 9.319 1.881 1.00 84.19 182 ALA A O 1
ATOM 1435 N N . SER A 1 183 ? -4.642 8.844 1.163 1.00 83.06 183 SER A N 1
ATOM 1436 C CA . SER A 1 183 ? -4.186 8.091 2.341 1.00 83.06 183 SER A CA 1
ATOM 1437 C C . SER A 1 183 ? -3.352 8.923 3.323 1.00 83.06 183 SER A C 1
ATOM 1439 O O . SER A 1 183 ? -3.068 8.468 4.426 1.00 83.06 183 SER A O 1
ATOM 1441 N N . ALA A 1 184 ? -2.992 10.161 2.968 1.00 83.00 184 ALA A N 1
ATOM 1442 C CA . ALA A 1 184 ? -2.171 11.020 3.816 1.00 83.00 184 ALA A CA 1
ATOM 1443 C C . ALA A 1 184 ? -2.879 11.407 5.140 1.00 83.00 184 ALA A C 1
ATOM 1445 O O . ALA A 1 184 ? -4.083 11.698 5.138 1.00 83.00 184 ALA A O 1
ATOM 1446 N N . PRO A 1 185 ? -2.148 11.471 6.271 1.00 82.38 185 PRO A N 1
ATOM 1447 C CA . PRO A 1 185 ? -2.667 11.991 7.538 1.00 82.38 185 PRO A CA 1
ATOM 1448 C C . PRO A 1 185 ? -3.081 13.477 7.464 1.00 82.38 185 PRO A C 1
ATOM 1450 O O . PRO A 1 185 ? -2.413 14.287 6.824 1.00 82.38 185 PRO A O 1
ATOM 1453 N N . SER A 1 186 ? -4.152 13.856 8.168 1.00 69.19 186 SER A N 1
ATOM 1454 C CA . SER A 1 186 ? -4.880 15.135 8.020 1.00 69.19 186 SER A CA 1
ATOM 1455 C C . SER A 1 186 ? -4.189 16.412 8.532 1.00 69.19 186 SER A C 1
ATOM 1457 O O . SER A 1 186 ? -4.663 17.503 8.237 1.00 69.19 186 SER A O 1
ATOM 1459 N N . TYR A 1 187 ? -3.075 16.338 9.260 1.00 60.34 187 TYR A N 1
ATOM 1460 C CA . TYR A 1 187 ? -2.414 17.516 9.869 1.00 60.34 187 TYR A CA 1
ATOM 1461 C C . TYR A 1 187 ? -1.324 18.177 9.010 1.00 60.34 187 TYR A C 1
ATOM 1463 O O . TYR A 1 187 ? -0.627 19.077 9.474 1.00 60.34 187 TYR A O 1
ATOM 1471 N N . TRP A 1 188 ? -1.185 17.796 7.740 1.00 44.78 188 TRP A N 1
ATOM 1472 C CA . TRP A 1 188 ? -0.203 18.411 6.837 1.00 44.78 188 TRP A CA 1
ATOM 1473 C C . TRP A 1 188 ? -0.494 19.878 6.462 1.00 44.78 188 TRP A C 1
ATOM 1475 O O . TRP A 1 188 ? 0.396 20.553 5.954 1.00 44.78 188 TRP A O 1
ATOM 1485 N N . ILE A 1 189 ? -1.700 20.399 6.724 1.00 46.75 189 ILE A N 1
ATOM 1486 C CA . ILE A 1 189 ? -2.114 21.737 6.256 1.00 46.75 189 ILE A CA 1
ATOM 1487 C C . ILE A 1 189 ? -1.728 22.875 7.226 1.00 46.75 189 ILE A C 1
ATOM 1489 O O . ILE A 1 189 ? -1.700 24.030 6.816 1.00 46.75 189 ILE A O 1
ATOM 1493 N N . LEU A 1 190 ? -1.353 22.591 8.480 1.00 47.62 190 LEU A N 1
ATOM 1494 C CA . LEU A 1 190 ? -1.056 23.648 9.468 1.00 47.62 190 LEU A CA 1
ATOM 1495 C C . LEU A 1 190 ? 0.434 23.844 9.796 1.00 47.62 190 LEU A C 1
ATOM 1497 O O . LEU A 1 190 ? 0.772 24.825 10.445 1.00 47.62 190 LEU A O 1
ATOM 1501 N N . ALA A 1 191 ? 1.336 22.982 9.318 1.00 46.91 191 ALA A N 1
ATOM 1502 C CA . ALA A 1 191 ? 2.762 23.039 9.674 1.00 46.91 191 ALA A CA 1
ATOM 1503 C C . ALA A 1 191 ? 3.665 23.777 8.654 1.00 46.91 191 ALA A C 1
ATOM 1505 O O . ALA A 1 191 ? 4.883 23.648 8.711 1.00 46.91 191 ALA A O 1
ATOM 1506 N N . ARG A 1 192 ? 3.094 24.540 7.707 1.00 46.09 192 ARG A N 1
ATOM 1507 C CA . ARG A 1 192 ? 3.835 25.448 6.795 1.00 46.09 192 ARG A CA 1
ATOM 1508 C C . ARG A 1 192 ? 3.407 26.912 6.963 1.00 46.09 192 ARG A C 1
ATOM 1510 O O . ARG A 1 192 ? 3.178 27.624 5.988 1.00 46.09 192 ARG A O 1
ATOM 1517 N N . LYS A 1 193 ? 3.252 27.347 8.210 1.00 42.88 193 LYS A N 1
ATOM 1518 C CA . LYS A 1 193 ? 3.123 28.762 8.565 1.00 42.88 193 LYS A CA 1
ATOM 1519 C C . LYS A 1 193 ? 4.146 29.094 9.647 1.00 42.88 193 LYS A C 1
ATOM 1521 O O . LYS A 1 193 ? 3.764 29.358 10.775 1.00 42.88 193 LYS A O 1
ATOM 1526 N N . GLU A 1 194 ? 5.419 29.046 9.279 1.00 42.12 194 GLU A N 1
ATOM 1527 C CA . GLU A 1 194 ? 6.490 29.835 9.901 1.00 42.12 194 GLU A CA 1
ATOM 1528 C C . GLU A 1 194 ? 7.433 30.303 8.794 1.00 42.12 194 GLU A C 1
ATOM 1530 O O . GLU A 1 194 ? 7.766 29.461 7.924 1.00 42.12 194 GLU A O 1
#